Protein 3EJH (pdb70)

Structure (mmCIF, N/CA/C/O backbone):
data_3EJH
#
_entry.id   3EJH
#
_cell.length_a   56.840
_cell.length_b   56.840
_cell.length_c   150.220
_cell.angle_alpha   90.000
_cell.angle_beta   90.000
_cell.angle_gamma   120.000
#
_symmetry.space_group_name_H-M   'P 31 2 1'
#
loop_
_entity.id
_entity.type
_entity.pdbx_description
1 polymer Fibronectin
2 polymer 'Collagen type-I a1 chain'
3 non-polymer 2-acetamido-2-deoxy-beta-D-glucopyranose
4 non-polymer GLYCEROL
5 water water
#
loop_
_atom_site.group_PDB
_atom_site.id
_atom_site.type_symbol
_atom_site.label_atom_id
_atom_site.label_alt_id
_atom_site.label_comp_id
_atom_site.label_asym_id
_atom_site.label_entity_id
_atom_site.label_seq_id
_atom_site.pdbx_PDB_ins_code
_atom_site.Cartn_x
_atom_site.Cartn_y
_atom_site.Cartn_z
_atom_site.occupancy
_atom_site.B_iso_or_equiv
_atom_site.auth_seq_id
_atom_site.auth_comp_id
_atom_site.auth_asym_id
_atom_site.auth_atom_id
_atom_site.pdbx_PDB_model_num
ATOM 1 N N . ASP A 1 1 ? -27.242 15.409 -17.595 1.00 53.59 516 ASP A N 1
ATOM 2 C CA . ASP A 1 1 ? -28.052 15.068 -16.430 1.00 52.61 516 ASP A CA 1
ATOM 3 C C . ASP A 1 1 ? -28.197 16.296 -15.527 1.00 48.72 516 ASP A C 1
ATOM 4 O O . ASP A 1 1 ? -27.410 17.236 -15.607 1.00 51.39 516 ASP A O 1
ATOM 9 N N . GLN A 1 2 ? -29.219 16.295 -14.686 1.00 46.46 517 GLN A N 1
ATOM 10 C CA . GLN A 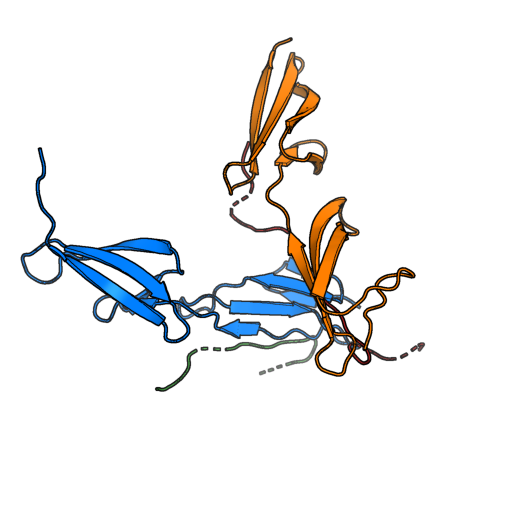1 2 ? -29.408 17.373 -13.717 1.00 47.31 517 GLN A CA 1
ATOM 11 C C . GLN A 1 2 ? -30.055 16.851 -12.447 1.00 44.13 517 GLN A C 1
ATOM 12 O O . GLN A 1 2 ? -30.711 15.800 -12.450 1.00 52.94 517 GLN A O 1
ATOM 18 N N . CYS A 1 3 ? -29.873 17.580 -11.350 1.00 36.42 518 CYS A N 1
ATOM 19 C CA . CYS A 1 3 ? -30.541 17.199 -10.112 1.00 37.92 518 CYS A CA 1
ATOM 20 C C . CYS A 1 3 ? -31.712 18.139 -9.891 1.00 44.03 518 CYS A C 1
ATOM 21 O O . CYS A 1 3 ? -31.651 19.326 -10.201 1.00 40.24 518 CYS A O 1
ATOM 24 N N . ILE A 1 4 ? -32.807 17.604 -9.391 1.00 42.14 519 ILE A N 1
ATOM 25 C CA . ILE A 1 4 ? -33.893 18.467 -8.983 1.00 39.43 519 ILE A CA 1
ATOM 26 C C . ILE A 1 4 ? -34.224 18.251 -7.505 1.00 43.58 519 ILE A C 1
ATOM 27 O O . ILE A 1 4 ? -34.514 17.119 -7.083 1.00 48.48 519 ILE A O 1
ATOM 32 N N . VAL A 1 5 ? -34.152 19.353 -6.740 1.00 47.65 520 VAL A N 1
ATOM 33 C CA . VAL A 1 5 ? -34.269 19.362 -5.274 1.00 46.10 520 VAL A CA 1
ATOM 34 C C . VAL A 1 5 ? -35.063 20.556 -4.705 1.00 51.12 520 VAL A C 1
ATOM 35 O O . VAL A 1 5 ? -34.676 21.714 -4.892 1.00 48.41 520 VAL A O 1
ATOM 39 N N . ASP A 1 6 ? -36.125 20.262 -3.957 1.00 53.69 521 ASP A N 1
ATOM 40 C CA . ASP A 1 6 ? -37.086 21.281 -3.514 1.00 52.30 521 ASP A CA 1
ATOM 41 C C . ASP A 1 6 ? -37.393 22.218 -4.692 1.00 57.67 521 ASP A C 1
ATOM 42 O O . ASP A 1 6 ? -37.267 23.444 -4.576 1.00 56.23 521 ASP A O 1
ATOM 47 N N . ASP A 1 7 ? -37.772 21.623 -5.825 1.00 60.38 522 ASP A N 1
ATOM 48 C CA . ASP A 1 7 ? -38.160 22.360 -7.038 1.00 67.69 522 ASP A CA 1
ATOM 49 C C . ASP A 1 7 ? -37.054 23.175 -7.680 1.00 63.73 522 ASP A C 1
ATOM 50 O O . ASP A 1 7 ? -37.319 24.056 -8.501 1.00 56.07 522 ASP A O 1
ATOM 55 N N . ILE A 1 8 ? -35.814 22.890 -7.313 1.00 57.47 523 ILE A N 1
ATOM 56 C CA . ILE A 1 8 ? -34.699 23.646 -7.852 1.00 53.54 523 ILE A CA 1
ATOM 57 C C . ILE A 1 8 ? -33.789 22.748 -8.666 1.00 53.87 523 ILE 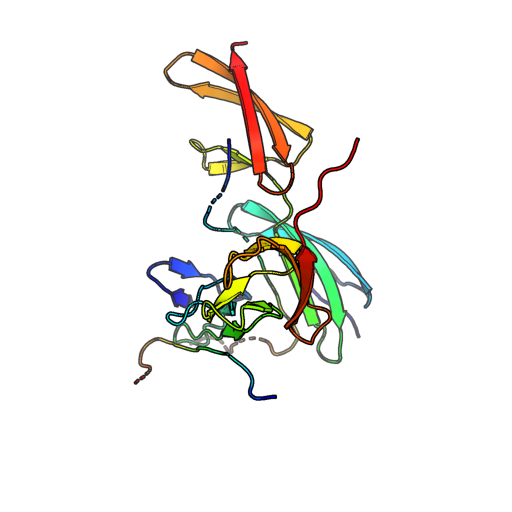A C 1
ATOM 58 O O . ILE A 1 8 ? -33.465 21.639 -8.249 1.00 45.77 523 ILE A O 1
ATOM 63 N N . THR A 1 9 ? -33.372 23.238 -9.823 1.00 47.10 524 THR A N 1
ATOM 64 C CA . THR A 1 9 ? -32.630 22.408 -10.756 1.00 57.37 524 THR A CA 1
ATOM 65 C C . THR A 1 9 ? -31.140 22.675 -10.622 1.00 52.86 524 THR A C 1
ATOM 66 O O . THR A 1 9 ? -30.708 23.827 -10.575 1.00 52.01 524 THR A O 1
ATOM 70 N N . TYR A 1 10 ? -30.347 21.614 -10.542 1.00 44.98 525 TYR A N 1
ATOM 71 C CA . TYR A 1 10 ? -28.908 21.789 -10.438 1.00 43.72 525 TYR A CA 1
ATOM 72 C C . TYR A 1 10 ? -28.174 21.098 -11.564 1.00 41.05 525 TYR A C 1
ATOM 73 O O . TYR A 1 10 ? -28.604 20.062 -12.060 1.00 53.22 525 TYR A O 1
ATOM 82 N N . ASN A 1 11 ? -27.050 21.681 -11.948 1.00 43.22 526 ASN A N 1
ATOM 83 C CA . ASN A 1 11 ? -26.135 21.031 -12.861 1.00 44.58 526 ASN A CA 1
ATOM 84 C C . ASN A 1 11 ? -25.273 20.047 -12.116 1.00 37.63 526 ASN A C 1
ATOM 85 O O . ASN A 1 11 ? -25.043 20.210 -10.920 1.00 36.84 526 ASN A O 1
ATOM 90 N N . VAL A 1 12 ? -24.814 19.024 -12.831 1.00 43.20 527 VAL A N 1
ATOM 91 C CA . VAL A 1 12 ? -23.855 18.081 -12.290 1.00 32.78 527 VAL A CA 1
ATOM 92 C C . VAL A 1 12 ? -22.632 18.857 -11.830 1.00 32.33 527 VAL A C 1
ATOM 93 O O . VAL A 1 12 ? -22.161 19.762 -12.529 1.00 34.01 527 VAL A O 1
ATOM 97 N N . GLN A 1 13 ? -22.142 18.499 -10.636 1.00 32.83 528 GLN A N 1
ATOM 98 C CA . GLN A 1 13 ? -21.026 19.166 -9.972 1.00 26.74 528 GLN A CA 1
ATOM 99 C C . GLN A 1 13 ? -21.422 20.418 -9.189 1.00 36.46 528 GLN A C 1
ATOM 100 O O . GLN A 1 13 ? -20.588 20.981 -8.485 1.00 35.25 528 GLN A O 1
ATOM 106 N N . ASP A 1 14 ? -22.679 20.853 -9.297 1.00 27.69 529 ASP A N 1
ATOM 107 C CA . ASP A 1 14 ? -23.120 21.985 -8.473 1.00 28.84 529 ASP A CA 1
ATOM 108 C C . ASP A 1 14 ? -23.069 21.614 -7.004 1.00 36.19 529 ASP A C 1
ATOM 109 O O . ASP A 1 14 ? -23.294 20.459 -6.640 1.00 35.23 529 ASP A O 1
ATOM 114 N N . THR A 1 15 ? -22.796 22.602 -6.154 1.00 30.82 530 THR A N 1
ATOM 115 C CA . THR A 1 15 ? -22.943 22.420 -4.739 1.00 26.45 530 THR A CA 1
ATOM 116 C C . THR A 1 15 ? -23.912 23.471 -4.229 1.00 40.21 530 THR A C 1
ATOM 117 O O . THR A 1 15 ? -23.999 24.564 -4.796 1.00 39.62 530 THR A O 1
ATOM 121 N N . PHE A 1 16 ? -24.615 23.144 -3.147 1.00 27.98 531 PHE A N 1
ATOM 122 C CA . PHE A 1 16 ? -25.699 23.985 -2.657 1.00 30.01 531 PHE A CA 1
ATOM 123 C C . PHE A 1 16 ? -25.967 23.624 -1.219 1.00 36.50 531 PHE A C 1
ATOM 124 O O . PHE A 1 16 ? -25.499 22.599 -0.732 1.00 38.16 531 PHE A O 1
ATOM 132 N N . HIS A 1 17 ? -26.720 24.473 -0.539 1.00 38.51 532 HIS A N 1
ATOM 133 C CA . HIS A 1 17 ? -27.175 24.169 0.801 1.00 31.60 532 HIS A CA 1
ATOM 134 C C . HIS A 1 17 ? -28.669 23.881 0.794 1.00 35.96 532 HIS A C 1
ATOM 135 O O . HIS A 1 17 ? -29.383 24.247 -0.133 1.00 46.96 532 HIS A O 1
ATOM 142 N N . LYS A 1 18 ? -29.118 23.194 1.831 1.00 35.30 533 LYS A N 1
ATOM 143 C CA . LYS A 1 18 ? -30.505 22.786 1.955 1.00 37.81 533 LYS A CA 1
ATOM 144 C C . LYS A 1 18 ? -30.793 22.673 3.453 1.00 42.27 533 LYS A C 1
ATOM 145 O O . LYS A 1 18 ? -29.954 22.194 4.208 1.00 34.54 533 LYS A O 1
ATOM 151 N N . LYS A 1 19 ? -31.958 23.122 3.891 1.00 37.50 534 LYS A N 1
ATOM 152 C CA . LYS A 1 19 ? -32.358 22.921 5.270 1.00 30.61 534 LYS A CA 1
ATOM 153 C C . LYS A 1 19 ? -33.067 21.571 5.372 1.00 39.70 534 LYS A C 1
ATOM 154 O O . LYS A 1 19 ? -33.987 21.300 4.614 1.00 38.23 534 LYS A O 1
ATOM 160 N N . HIS A 1 20 ? -32.635 20.716 6.292 1.00 29.42 535 HIS A N 1
ATOM 161 C CA . HIS A 1 20 ? -33.357 19.465 6.531 1.00 34.82 535 HIS A CA 1
ATOM 162 C C . HIS A 1 20 ? -34.720 19.821 7.136 1.00 46.77 535 HIS A C 1
ATOM 163 O O . HIS A 1 20 ? -34.871 20.890 7.740 1.00 34.09 535 HIS A O 1
ATOM 170 N N . GLU A 1 21 ? -35.701 18.934 6.984 1.00 39.23 536 GLU A N 1
ATOM 171 C CA . GLU A 1 21 ? -37.046 19.184 7.492 1.00 39.81 536 GLU A CA 1
ATOM 172 C C . GLU A 1 21 ? -37.047 19.353 9.010 1.00 49.70 536 GLU A C 1
ATOM 173 O O . GLU A 1 21 ? -37.861 20.092 9.559 1.00 47.91 536 GLU A O 1
ATOM 179 N N . GLU A 1 22 ? -36.131 18.670 9.688 1.00 39.47 537 GLU A N 1
ATOM 180 C CA . GLU A 1 22 ? -36.042 18.769 11.144 1.00 48.21 537 GLU A CA 1
ATOM 181 C C . GLU A 1 22 ? -35.314 20.033 11.598 1.00 51.24 537 GLU A C 1
ATOM 182 O O . GLU A 1 22 ? -35.205 20.301 12.793 1.00 41.99 537 GLU A O 1
ATOM 188 N N . GLY A 1 23 ? -34.811 20.814 10.649 1.00 40.45 538 GLY A N 1
ATOM 189 C CA . GLY A 1 23 ? -34.317 22.133 10.995 1.00 35.33 538 GLY A CA 1
ATOM 190 C C . GLY A 1 23 ? -32.838 22.419 10.791 1.00 47.55 538 GLY A C 1
ATOM 191 O O . GLY A 1 23 ? -32.455 23.581 10.748 1.00 40.38 538 GLY A O 1
ATOM 192 N N . HIS A 1 24 ? -31.998 21.392 10.666 1.00 31.88 539 HIS A N 1
ATOM 193 C CA . HIS A 1 24 ? -30.555 21.62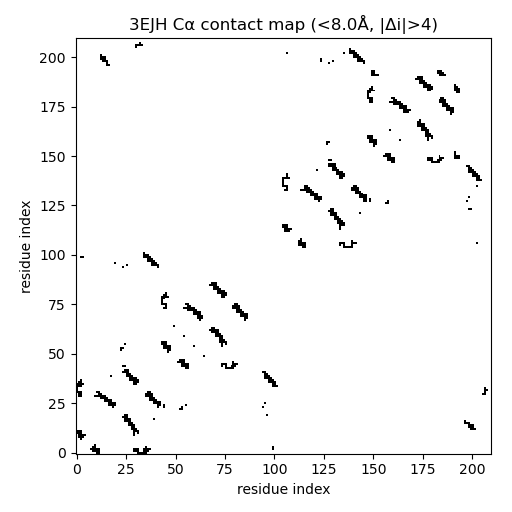7 10.583 1.00 29.09 539 HIS A CA 1
ATOM 194 C C . HIS A 1 24 ? -30.095 21.827 9.131 1.00 34.60 539 HIS A C 1
ATOM 195 O O . HIS A 1 24 ? -30.798 21.471 8.200 1.00 37.91 539 HIS A O 1
ATOM 202 N N A MET A 1 25 ? -28.916 22.430 8.956 0.48 33.41 540 MET A N 1
ATOM 203 N N B MET A 1 25 ? -28.878 22.347 8.981 0.52 32.36 540 MET A N 1
ATOM 204 C CA A MET A 1 25 ? -28.421 22.755 7.614 0.48 38.62 540 MET A CA 1
ATOM 205 C CA B MET A 1 25 ? -28.346 22.729 7.678 0.52 38.21 540 MET A CA 1
ATOM 206 C C A MET A 1 25 ? -27.564 21.645 7.026 0.48 36.62 540 MET A C 1
ATOM 207 C C B MET A 1 25 ? -27.535 21.619 7.029 0.52 36.46 540 MET A C 1
ATOM 208 O O A MET A 1 25 ? -26.804 20.973 7.730 0.48 32.61 540 MET A O 1
ATOM 209 O O B MET A 1 25 ? -26.768 20.920 7.697 0.52 32.86 540 MET A O 1
ATOM 218 N N . LEU A 1 26 ? -27.697 21.472 5.721 1.00 35.59 541 LEU A N 1
ATOM 219 C CA . LEU A 1 26 ? -26.963 20.465 4.983 1.00 25.82 541 LEU A CA 1
ATOM 220 C C . LEU A 1 26 ? -26.169 21.157 3.879 1.00 36.62 541 LEU A C 1
ATOM 221 O O . LEU A 1 26 ? -26.572 22.191 3.372 1.00 36.41 541 LEU A O 1
ATOM 226 N N . ASN A 1 27 ? -25.036 20.568 3.506 1.00 26.39 542 ASN A N 1
ATOM 227 C CA . ASN A 1 27 ? -24.350 20.942 2.293 1.00 28.03 542 ASN A CA 1
ATOM 228 C C . ASN A 1 27 ? -24.382 19.757 1.333 1.00 30.36 542 ASN A C 1
ATOM 229 O O . ASN A 1 27 ? -24.182 18.606 1.738 1.00 30.43 542 ASN A O 1
ATOM 234 N N . CYS A 1 28 ? -24.662 20.043 0.069 1.00 29.45 543 CYS A N 1
ATOM 235 C CA . CYS A 1 28 ? -25.026 18.999 -0.886 1.00 32.55 543 CYS A CA 1
ATOM 236 C C . CYS A 1 28 ? -24.258 19.126 -2.180 1.00 31.83 543 CYS A C 1
ATOM 237 O O . CYS A 1 28 ? -23.758 20.196 -2.532 1.00 30.40 543 CYS A O 1
ATOM 240 N N . THR A 1 29 ? -24.207 18.014 -2.903 1.00 32.58 544 THR A N 1
ATOM 241 C CA . THR A 1 29 ? -23.600 17.974 -4.216 1.00 32.72 544 THR A CA 1
ATOM 242 C C . THR A 1 29 ? -24.565 17.309 -5.196 1.00 36.55 544 THR A C 1
ATOM 243 O O . THR A 1 29 ? -25.252 16.330 -4.850 1.00 32.36 544 THR A O 1
ATOM 247 N N . CYS A 1 30 ? -24.641 17.846 -6.409 1.00 27.31 545 CYS A N 1
ATOM 248 C CA . CYS A 1 30 ? -25.389 17.184 -7.491 1.00 28.60 545 CYS A CA 1
ATOM 249 C C . CYS A 1 30 ? -24.458 16.287 -8.276 1.00 34.36 545 CYS A C 1
ATOM 250 O O . CYS A 1 30 ? -23.498 16.762 -8.899 1.00 33.37 545 CYS A O 1
ATOM 253 N N . PHE A 1 31 ? -24.761 14.990 -8.236 1.00 32.50 546 PHE A N 1
ATOM 254 C CA . PHE A 1 31 ? -23.973 13.980 -8.945 1.00 42.91 546 PHE A CA 1
ATOM 255 C C . PHE A 1 31 ? -24.556 13.600 -10.322 1.00 48.25 546 PHE A C 1
ATOM 256 O O . PHE A 1 31 ? -23.805 13.372 -11.267 1.00 49.36 546 PHE A O 1
ATOM 264 N N . GLY A 1 32 ? -25.874 13.524 -10.431 1.00 41.41 547 GLY A N 1
ATOM 265 C CA . GLY A 1 32 ? -26.513 13.151 -11.696 1.00 39.95 547 GLY A CA 1
ATOM 266 C C . GLY A 1 32 ? -26.467 11.660 -11.968 1.00 47.45 547 GLY A C 1
ATOM 267 O O . GLY A 1 32 ? -27.332 10.901 -11.520 1.00 39.73 547 GLY A O 1
ATOM 268 N N . GLN A 1 33 ? -25.443 11.234 -12.695 1.00 48.19 548 GLN A N 1
ATOM 269 C CA . GLN A 1 33 ? -25.262 9.818 -13.014 1.00 56.15 548 GLN A CA 1
ATOM 270 C C . GLN A 1 33 ? -26.463 9.187 -13.699 1.00 56.20 548 GLN A C 1
ATOM 271 O O . GLN A 1 33 ? -26.738 8.003 -13.508 1.00 65.88 548 GLN A O 1
ATOM 277 N N . GLY A 1 34 ? -27.194 9.964 -14.478 1.00 54.66 549 GLY A N 1
ATOM 278 C CA . GLY A 1 34 ? -28.310 9.398 -15.213 1.00 47.41 549 GLY A CA 1
ATOM 279 C C . GLY A 1 34 ? -29.633 9.503 -14.490 1.00 57.00 549 GLY A C 1
ATOM 280 O O . GLY A 1 34 ? -30.679 9.423 -15.106 1.00 52.42 549 GLY A O 1
ATOM 281 N N . ARG A 1 35 ? -29.615 9.671 -13.176 1.00 46.13 550 ARG A N 1
ATOM 282 C CA . ARG A 1 35 ? -30.886 9.751 -12.471 1.00 50.13 550 ARG A CA 1
ATOM 283 C C . ARG A 1 35 ? -30.987 10.982 -11.559 1.00 50.41 550 ARG A C 1
ATOM 284 O O . ARG A 1 35 ? -31.724 10.977 -10.578 1.00 46.33 550 ARG A O 1
ATOM 292 N N . GLY A 1 36 ? -30.271 12.041 -11.909 1.00 51.16 551 GLY A N 1
ATOM 293 C CA . GLY A 1 36 ? -30.321 13.266 -11.139 1.00 44.14 551 GLY A CA 1
ATOM 294 C C . GLY A 1 36 ? -29.996 13.012 -9.679 1.00 44.96 551 GLY A C 1
ATOM 295 O O . GLY A 1 36 ? -30.616 13.567 -8.787 1.00 37.85 551 GLY A O 1
ATOM 296 N N . ARG A 1 37 ? -29.020 12.157 -9.435 1.00 35.53 552 ARG A N 1
ATOM 297 C CA . ARG A 1 37 ? -28.686 11.770 -8.074 1.00 35.47 552 ARG A CA 1
ATOM 298 C C . ARG A 1 37 ? -27.984 12.884 -7.283 1.00 33.03 552 ARG A C 1
ATOM 299 O O . ARG A 1 37 ? -27.107 13.573 -7.791 1.00 34.16 552 ARG A O 1
ATOM 307 N N . TRP A 1 38 ? -28.364 13.052 -6.026 1.00 29.64 553 TRP A N 1
ATOM 308 C CA . TRP A 1 38 ? -27.745 14.079 -5.177 1.00 35.99 553 TRP A CA 1
ATOM 309 C C . TRP A 1 38 ? -27.623 13.565 -3.780 1.00 32.27 553 TRP A C 1
ATOM 310 O O . TRP A 1 38 ? -28.336 12.638 -3.397 1.00 31.11 553 TRP A O 1
ATOM 321 N N A LYS A 1 39 ? -26.746 14.197 -3.007 0.40 28.14 554 LYS A N 1
ATOM 322 N N B LYS A 1 39 ? -26.702 14.146 -3.017 0.60 27.60 554 LYS A N 1
ATOM 323 C CA A LYS A 1 39 ? -26.481 13.796 -1.640 0.40 30.53 554 LYS A CA 1
ATOM 324 C CA B LYS A 1 39 ? -26.534 13.788 -1.622 0.60 30.13 554 LYS A CA 1
ATOM 325 C C A LYS A 1 39 ? -26.206 15.041 -0.798 0.40 32.01 554 LYS A C 1
ATOM 326 C C B LYS A 1 39 ? -26.228 15.037 -0.803 0.60 33.06 554 LYS A C 1
ATOM 327 O O A LYS A 1 39 ? -25.655 16.018 -1.302 0.40 29.59 554 LYS A O 1
ATOM 328 O O B LYS A 1 39 ? -25.670 16.001 -1.323 0.60 28.20 554 LYS A O 1
ATOM 339 N N . CYS A 1 40 ? -26.584 15.001 0.480 1.00 26.92 555 CYS 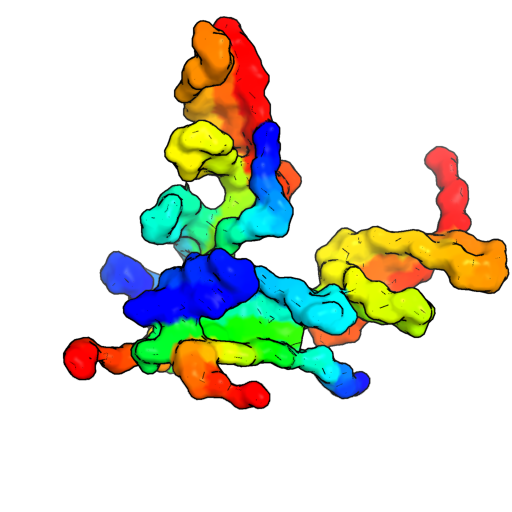A N 1
ATOM 340 C CA . CYS A 1 40 ? -26.373 16.132 1.387 1.00 26.28 555 CYS A CA 1
ATOM 341 C C . CYS A 1 40 ? -25.788 15.621 2.704 1.00 33.28 555 CYS A C 1
ATOM 342 O O . CYS A 1 40 ? -26.232 14.590 3.206 1.00 34.81 555 CYS A O 1
ATOM 345 N N . ASP A 1 41 ? -24.802 16.345 3.256 1.00 32.04 556 ASP A N 1
ATOM 346 C CA . ASP A 1 41 ? -24.243 16.057 4.570 1.00 27.78 556 ASP A CA 1
ATOM 347 C C . ASP A 1 41 ? -24.643 17.176 5.520 1.00 32.03 556 ASP A C 1
ATOM 348 O O . ASP A 1 41 ? -24.768 18.327 5.111 1.00 30.42 556 ASP A O 1
ATOM 353 N N . PRO A 1 42 ? -24.801 16.845 6.805 1.00 30.85 557 PRO A N 1
ATOM 354 C CA . PRO A 1 42 ? -25.026 17.913 7.796 1.00 34.39 557 PRO A CA 1
ATOM 355 C C . PRO A 1 42 ? -23.737 18.705 7.954 1.00 38.26 557 PRO A C 1
ATOM 356 O O . PRO A 1 42 ? -22.656 18.132 7.983 1.00 27.48 557 PRO A O 1
ATOM 360 N N . VAL A 1 43 ? -23.826 20.014 8.022 1.00 32.10 558 VAL A N 1
ATOM 361 C CA . VAL A 1 43 ? -22.638 20.790 8.263 1.00 30.70 558 VAL A CA 1
ATOM 362 C C . VAL A 1 43 ? -22.411 20.944 9.763 1.00 39.91 558 VAL A C 1
ATOM 363 O O . VAL A 1 43 ? -23.269 20.666 10.610 1.00 28.44 558 VAL A O 1
ATOM 367 N N . ASP A 1 44 ? -21.220 21.382 10.098 1.00 32.67 559 ASP A N 1
ATOM 368 C CA . ASP A 1 44 ? -20.925 21.659 11.484 1.00 39.65 559 ASP A CA 1
ATOM 369 C C . ASP A 1 44 ? -21.745 22.879 11.928 1.00 35.33 559 ASP A C 1
ATOM 370 O O . ASP A 1 44 ? -21.736 23.930 11.274 1.00 34.63 559 ASP A O 1
ATOM 375 N N . GLN A 1 45 ? -22.502 22.712 13.011 1.00 28.13 560 GLN A N 1
ATOM 376 C CA . GLN A 1 45 ? -23.449 23.729 13.442 1.00 32.64 560 GLN A CA 1
ATOM 377 C C . GLN A 1 45 ? -23.840 23.452 14.883 1.00 32.06 560 GLN A C 1
ATOM 378 O O . GLN A 1 45 ? -23.510 22.406 15.421 1.00 33.18 560 GLN A O 1
ATOM 384 N N . CYS A 1 46 ? -24.552 24.378 15.499 1.00 31.54 561 CYS A N 1
ATOM 385 C CA . CYS A 1 46 ? -24.886 24.241 16.915 1.00 38.92 561 CYS A CA 1
ATOM 386 C C . CYS A 1 46 ? -26.361 23.982 17.127 1.00 44.21 561 CYS A C 1
ATOM 387 O O . CYS A 1 46 ? -27.196 24.462 16.354 1.00 36.12 561 CYS A O 1
ATOM 390 N N . GLN A 1 47 ? -26.689 23.232 18.180 1.00 36.97 562 GLN A N 1
ATOM 391 C CA . GLN A 1 47 ? -28.089 23.016 18.512 1.00 40.48 562 GLN A CA 1
ATOM 392 C C . GLN A 1 47 ? -28.353 23.422 19.932 1.00 33.42 562 GLN A C 1
ATOM 393 O O . GLN A 1 47 ? -27.744 22.901 20.861 1.00 40.52 562 GLN A O 1
ATOM 399 N N . ASP A 1 48 ? -29.268 24.366 20.085 1.00 40.52 563 ASP A N 1
ATOM 400 C CA . ASP A 1 48 ? -29.622 24.889 21.393 1.00 48.31 563 ASP A CA 1
ATOM 401 C C . ASP A 1 48 ? -30.343 23.813 22.178 1.00 59.91 563 ASP A C 1
ATOM 402 O O . ASP A 1 48 ? -31.416 23.351 21.778 1.00 50.47 563 ASP A O 1
ATOM 407 N N . SER A 1 49 ? -29.735 23.409 23.289 1.00 71.29 564 SER A N 1
ATOM 408 C CA . SER A 1 49 ? -30.203 22.260 24.046 1.00 85.07 564 SER A CA 1
ATOM 409 C C . SER A 1 49 ? -31.624 22.425 24.586 1.00 78.03 564 SER A C 1
ATOM 410 O O . SER A 1 49 ? -32.292 21.442 24.886 1.00 69.97 564 SER A O 1
ATOM 413 N N . GLU A 1 50 ? -32.094 23.662 24.700 1.00 70.97 565 GLU A N 1
ATOM 414 C CA . GLU A 1 50 ? -33.435 23.892 25.231 1.00 81.00 565 GLU A CA 1
ATOM 415 C C . GLU A 1 50 ? -34.494 23.967 24.131 1.00 79.14 565 GLU A C 1
ATOM 416 O O . GLU A 1 50 ? -35.451 23.199 24.126 1.00 83.21 565 GLU A O 1
ATOM 422 N N . THR A 1 51 ? -34.316 24.893 23.199 1.00 63.11 566 THR A N 1
ATOM 423 C CA . THR A 1 51 ? -35.318 25.139 22.166 1.00 49.44 566 THR A CA 1
ATOM 424 C C . THR A 1 51 ? -35.253 24.139 21.014 1.00 52.92 566 THR A C 1
ATOM 425 O O . THR A 1 51 ? -36.159 24.091 20.186 1.00 59.69 566 THR A O 1
ATOM 429 N N . GLY A 1 52 ? -34.174 23.374 20.932 1.00 64.37 567 GLY A N 1
ATOM 430 C CA . GLY A 1 52 ? -33.974 22.481 19.799 1.00 62.38 567 GLY A CA 1
ATOM 431 C C . GLY A 1 52 ? -33.573 23.194 18.517 1.00 55.48 567 GLY A C 1
ATOM 432 O O . GLY A 1 52 ? -33.296 22.553 17.507 1.00 56.48 567 GLY A O 1
ATOM 433 N N . THR A 1 53 ? -33.529 24.523 18.555 1.00 43.61 568 THR A N 1
ATOM 434 C CA . THR A 1 53 ? -33.210 25.321 17.374 1.00 45.92 568 THR A CA 1
ATOM 435 C C . THR A 1 53 ? -31.754 25.195 16.934 1.00 39.53 568 THR A C 1
ATOM 436 O O . THR A 1 53 ? -30.841 25.157 17.762 1.00 39.55 568 THR A O 1
ATOM 440 N N . PHE A 1 54 ? -31.542 25.160 15.622 1.00 36.54 569 PHE A N 1
ATOM 441 C CA . PHE A 1 54 ? -30.199 25.100 15.065 1.00 27.37 569 PHE A CA 1
ATOM 442 C C . PHE A 1 54 ? -29.657 26.470 14.722 1.00 35.73 569 PHE A C 1
ATOM 443 O O . PHE A 1 54 ? -30.381 27.318 14.216 1.00 33.47 569 PHE A O 1
ATOM 451 N N . TYR A 1 55 ? -28.372 26.662 14.991 1.00 31.98 570 TYR A N 1
ATOM 452 C CA . TYR A 1 55 ? -27.669 27.893 14.637 1.00 31.73 570 TYR A CA 1
ATOM 453 C C . TYR A 1 55 ? -26.413 27.557 13.858 1.00 27.36 570 TYR A C 1
ATOM 454 O O . TYR A 1 55 ? -25.766 26.533 14.113 1.00 33.68 570 TYR A O 1
ATOM 463 N N . GLN A 1 56 ? -26.071 28.418 12.901 1.00 31.36 571 GLN A N 1
ATOM 464 C CA . GLN A 1 56 ? -24.865 28.232 12.112 1.00 32.99 571 GLN A CA 1
ATOM 465 C C . GLN A 1 56 ? -23.664 28.930 12.739 1.00 34.07 571 GLN A C 1
ATOM 466 O O . GLN A 1 56 ? -23.812 29.891 13.480 1.00 34.86 571 GLN A O 1
ATOM 472 N N . ILE A 1 57 ? -22.473 28.434 12.416 1.00 30.69 572 ILE A N 1
ATOM 473 C CA . ILE A 1 57 ? -21.242 29.012 12.920 1.00 44.40 572 ILE A CA 1
ATOM 474 C C . ILE A 1 57 ? -21.271 30.506 12.690 1.00 42.22 572 ILE A C 1
ATOM 475 O O . ILE A 1 57 ? -21.601 30.952 11.610 1.00 37.21 572 ILE A O 1
ATOM 480 N N . GLY A 1 58 ? -20.955 31.285 13.720 1.00 41.74 573 GLY A N 1
ATOM 481 C CA . GLY A 1 58 ? -20.977 32.730 13.610 1.00 30.99 573 GLY A CA 1
ATOM 482 C C . GLY A 1 58 ? -22.315 33.343 13.997 1.00 38.78 573 GLY A C 1
ATOM 483 O O . GLY A 1 58 ? -22.423 34.560 14.164 1.00 39.65 573 GLY A O 1
ATOM 484 N N . ASP A 1 59 ? -23.347 32.518 14.139 1.00 29.19 574 ASP A N 1
ATOM 485 C CA . ASP A 1 59 ? -24.633 33.029 14.591 1.00 31.07 574 ASP A CA 1
ATOM 486 C C . ASP A 1 59 ? -24.605 33.292 16.081 1.00 45.12 574 ASP A C 1
ATOM 487 O O . ASP A 1 59 ? -24.009 32.534 16.835 1.00 32.09 574 ASP A O 1
ATOM 492 N N . SER A 1 60 ? -25.306 34.330 16.511 1.00 41.50 575 SER A N 1
ATOM 493 C CA . SER A 1 60 ? -25.488 34.541 17.936 1.00 47.00 575 SER A CA 1
ATOM 494 C C . SER A 1 60 ? -26.969 34.526 18.276 1.00 56.61 575 SER A C 1
ATOM 495 O O . SER A 1 60 ? -27.820 34.824 17.430 1.00 42.27 575 SER A O 1
ATOM 498 N N . TRP A 1 61 ? -27.295 34.146 19.507 1.00 42.81 576 TRP A N 1
ATOM 499 C CA . TRP A 1 61 ? -28.680 34.224 19.934 1.00 30.83 576 TRP A CA 1
ATOM 500 C C . TRP A 1 61 ? -28.839 34.467 21.425 1.00 35.45 576 TRP A C 1
ATOM 501 O O . TRP A 1 61 ? -27.877 34.386 22.192 1.00 39.79 576 TRP A O 1
ATOM 512 N N . GLU A 1 62 ? -30.060 34.790 21.819 1.00 45.93 577 GLU A N 1
ATOM 513 C CA . GLU A 1 62 ? -30.349 35.056 23.220 1.00 63.70 577 GLU A CA 1
ATOM 514 C C . GLU A 1 62 ? -31.212 33.945 23.768 1.00 57.46 577 GLU A C 1
ATOM 515 O O . GLU A 1 62 ? -32.113 33.481 23.109 1.00 53.73 577 GLU A O 1
ATOM 521 N N . LYS A 1 63 ? -30.912 33.487 24.969 1.00 46.39 578 LYS A N 1
ATOM 522 C CA . LYS A 1 63 ? -31.787 32.552 25.622 1.00 42.80 578 LYS A CA 1
ATOM 523 C C . LYS A 1 63 ? -32.453 33.278 26.792 1.00 61.58 578 LYS A C 1
ATOM 524 O O . LYS A 1 63 ? -31.835 34.102 27.472 1.00 48.80 578 LYS A O 1
ATOM 530 N N A TYR A 1 64 ? -33.733 33.001 26.989 0.29 61.08 579 TYR A N 1
ATOM 531 N N B TYR A 1 64 ? -33.719 32.970 27.025 0.71 59.65 579 TYR A N 1
ATOM 532 C CA A TYR A 1 64 ? -34.445 33.513 28.148 0.29 61.36 579 TYR A CA 1
ATOM 533 C CA B TYR A 1 64 ? -34.412 33.496 28.195 0.71 62.70 579 TYR A CA 1
ATOM 534 C C A TYR A 1 64 ? -34.932 32.313 28.941 0.29 58.08 579 TYR A C 1
ATOM 535 C C B TYR A 1 64 ? -34.899 32.314 29.036 0.71 55.50 579 TYR A C 1
ATOM 536 O O A TYR A 1 64 ? -36.056 32.286 29.437 0.29 69.39 579 TYR A O 1
ATOM 537 O O B TYR A 1 64 ? -35.954 31.729 28.761 0.71 56.79 579 TYR A O 1
ATOM 554 N N A VAL A 1 65 ? -34.070 31.304 29.025 0.29 57.60 580 VAL A N 1
ATOM 555 N N B VAL A 1 65 ? -34.094 31.925 30.023 0.71 43.59 580 VAL A N 1
ATOM 556 C CA A VAL A 1 65 ? -34.352 30.131 29.826 0.29 59.17 580 VAL A CA 1
ATOM 557 C CA B VAL A 1 65 ? -34.421 30.765 30.854 0.71 65.75 580 VAL A CA 1
ATOM 558 C C A VAL A 1 65 ? -34.567 30.624 31.238 0.29 69.16 580 VAL A C 1
ATOM 559 C C B VAL A 1 65 ? -33.955 30.910 32.308 0.71 69.17 580 VAL A C 1
ATOM 560 O O A VAL A 1 65 ? -33.887 31.549 31.682 0.29 67.63 580 VAL A O 1
ATOM 561 O O B VAL A 1 65 ? -32.920 31.524 32.580 0.71 69.75 580 VAL A O 1
ATOM 568 N N A HIS A 1 66 ? -35.521 30.022 31.939 0.29 72.63 581 HIS A N 1
ATOM 569 N N B HIS A 1 66 ? -34.723 30.322 33.231 0.71 73.56 581 HIS A N 1
ATOM 570 C CA A HIS A 1 66 ? -35.915 30.514 33.249 0.29 64.06 581 HIS A CA 1
ATOM 571 C CA B HIS A 1 66 ? -34.515 30.512 34.669 0.71 70.86 581 HIS A CA 1
ATOM 572 C C A HIS A 1 66 ? -36.032 32.034 33.220 0.29 56.01 581 HIS A C 1
ATOM 573 C C B HIS A 1 66 ? -34.693 31.978 35.033 0.71 54.81 581 HIS A C 1
ATOM 574 O O A HIS A 1 66 ? -36.561 32.601 32.259 0.29 31.96 581 HIS A O 1
ATOM 575 O O B HIS A 1 66 ? -34.088 32.461 35.997 0.71 53.32 581 HIS A O 1
ATOM 588 N N . GLY A 1 67 ? -35.518 32.684 34.259 1.00 49.50 582 GLY A N 1
ATOM 589 C CA . GLY A 1 67 ? -35.678 34.121 34.426 1.00 60.20 582 GLY A CA 1
ATOM 590 C C . GLY A 1 67 ? -34.409 34.925 34.230 1.00 61.32 582 GLY A C 1
ATOM 591 O O . GLY A 1 67 ? -34.217 35.976 34.869 1.00 58.38 582 GLY A O 1
ATOM 592 N N . VAL A 1 68 ? -33.544 34.433 33.343 1.00 57.91 583 VAL A N 1
ATOM 593 C CA . VAL A 1 68 ? -32.270 35.086 33.038 1.00 53.61 583 VAL A CA 1
ATOM 594 C C . VAL A 1 68 ? -32.075 35.149 31.537 1.00 54.68 583 VAL A C 1
ATOM 595 O O . VAL A 1 68 ? -32.340 34.177 30.830 1.00 48.23 583 VAL A O 1
ATOM 599 N N . ARG A 1 69 ? -31.597 36.284 31.057 1.00 47.34 584 ARG A N 1
ATOM 600 C CA . ARG A 1 69 ? -31.335 36.437 29.642 1.00 57.94 584 ARG A CA 1
ATOM 601 C C . ARG A 1 69 ? -29.854 36.288 29.377 1.00 45.17 584 ARG A C 1
ATOM 602 O O . ARG A 1 69 ? -29.041 36.857 30.093 1.00 40.57 584 ARG A O 1
ATOM 610 N N . TYR A 1 70 ? -29.525 35.500 28.356 1.00 41.21 585 TYR A N 1
ATOM 611 C CA . TYR A 1 70 ? -28.145 35.260 27.962 1.00 47.68 585 TYR A CA 1
ATOM 612 C C . TYR A 1 70 ? -27.989 35.487 26.496 1.00 39.85 585 TYR A C 1
ATOM 613 O O . TYR A 1 70 ? -28.932 35.346 25.722 1.00 41.60 585 TYR A O 1
ATOM 622 N N . GLN A 1 71 ? -26.752 35.773 26.131 1.00 35.09 586 GLN A N 1
ATOM 623 C CA . GLN A 1 71 ? -26.318 35.820 24.758 1.00 32.93 586 GLN A CA 1
ATOM 624 C C . GLN A 1 71 ? -25.412 34.598 24.457 1.00 34.36 586 GLN A C 1
ATOM 625 O O . GLN A 1 71 ? -24.429 34.345 25.171 1.00 31.82 586 GLN A O 1
ATOM 631 N N . CYS A 1 72 ? -25.733 33.875 23.382 1.00 27.57 587 CYS A N 1
ATOM 632 C CA . CYS A 1 72 ? -25.016 32.671 22.970 1.00 32.73 587 CYS A CA 1
ATOM 633 C C . CYS A 1 72 ? -24.402 32.823 21.563 1.00 35.34 587 CYS A C 1
ATOM 634 O O . CYS A 1 72 ? -24.939 33.551 20.727 1.00 36.86 587 CYS A O 1
ATOM 637 N N . TYR A 1 73 ? -23.307 32.106 21.308 1.00 35.74 588 TYR A N 1
ATOM 638 C CA . TYR A 1 73 ? -22.582 32.166 20.046 1.00 35.71 588 TYR A CA 1
ATOM 639 C C . TYR A 1 73 ? -22.205 30.754 19.583 1.00 32.90 588 TYR A C 1
ATOM 640 O O . TYR A 1 73 ? -21.810 29.916 20.398 1.00 30.33 588 TYR A O 1
ATOM 649 N N . CYS A 1 74 ? -22.313 30.492 18.276 1.00 26.24 589 CYS A N 1
ATOM 650 C CA . CYS A 1 74 ? -21.955 29.171 17.713 1.00 27.56 589 CYS A CA 1
ATOM 651 C C . CYS A 1 74 ? -20.553 29.200 17.105 1.00 37.39 589 CYS A C 1
ATOM 652 O O . CYS A 1 74 ? -20.326 29.884 16.103 1.00 32.69 589 CYS A O 1
ATOM 655 N N . TYR A 1 75 ? -19.621 28.472 17.715 1.00 30.27 590 TYR A N 1
ATOM 656 C CA . TYR A 1 75 ? -18.241 28.463 17.263 1.00 38.83 590 TYR A CA 1
ATOM 657 C C . TYR A 1 75 ? -17.993 27.328 16.281 1.00 42.93 590 TYR A C 1
ATOM 658 O O . TYR A 1 75 ? -17.188 27.463 15.365 1.00 41.36 590 TYR A O 1
ATOM 667 N N . GLY A 1 76 ? -18.680 26.217 16.491 1.00 35.87 591 GLY A N 1
ATOM 668 C CA . GLY A 1 76 ? -18.566 25.062 15.610 1.00 40.22 591 GLY A CA 1
ATOM 669 C C . GLY A 1 76 ? -17.362 24.246 15.993 1.00 35.52 591 GLY A C 1
ATOM 670 O O . GLY A 1 76 ? -17.446 23.354 16.847 1.00 38.86 591 GLY A O 1
ATOM 671 N N . ARG A 1 77 ? -16.235 24.590 15.382 1.00 34.37 592 ARG A N 1
ATOM 672 C CA . ARG A 1 77 ? -14.965 23.963 15.735 1.00 54.98 592 ARG A CA 1
ATOM 673 C C . ARG A 1 77 ? -15.035 22.442 15.606 1.00 45.51 592 ARG A C 1
ATOM 674 O O . ARG A 1 77 ? -14.322 21.718 16.296 1.00 45.28 592 ARG A O 1
ATOM 682 N N . GLY A 1 78 ? -15.922 21.967 14.735 1.00 44.59 593 GLY A N 1
ATOM 683 C CA . GLY A 1 78 ? -15.960 20.563 14.371 1.00 36.25 593 GLY A CA 1
ATOM 684 C C . GLY A 1 78 ? -16.751 19.744 15.362 1.00 41.10 593 GLY A C 1
ATOM 685 O O . GLY A 1 78 ? -16.874 18.528 15.242 1.00 52.91 593 GLY A O 1
ATOM 686 N N . ILE A 1 79 ? -17.318 20.414 16.345 1.00 35.39 594 ILE A N 1
ATOM 687 C CA . ILE A 1 79 ? -18.042 19.688 17.368 1.00 40.34 594 ILE A CA 1
ATOM 688 C C . ILE A 1 79 ? -19.342 20.377 17.746 1.00 40.35 594 ILE A C 1
ATOM 689 O O . ILE A 1 79 ? -19.920 20.098 18.800 1.00 45.77 594 ILE A O 1
ATOM 694 N N . GLY A 1 80 ? -19.811 21.257 16.867 1.00 40.92 595 GLY A N 1
ATOM 695 C CA . GLY A 1 80 ? -21.028 22.000 17.128 1.00 40.39 595 GLY A CA 1
ATOM 696 C C . GLY A 1 80 ? -20.930 22.774 18.431 1.00 43.97 595 GLY A C 1
ATOM 697 O O . GLY A 1 80 ? -21.894 22.881 19.191 1.00 41.49 595 GLY A O 1
ATOM 698 N N . GLU A 1 81 ? -19.753 23.332 18.688 1.00 44.06 596 GLU A N 1
ATOM 699 C CA . GLU A 1 81 ? -19.487 24.011 19.954 1.00 45.08 596 GLU A CA 1
ATOM 700 C C . GLU A 1 81 ? -20.121 25.402 20.046 1.00 35.69 596 GLU A C 1
ATOM 701 O O . GLU A 1 81 ? -19.956 26.237 19.165 1.00 35.66 596 GLU A O 1
ATOM 707 N N . TRP A 1 82 ? -20.843 25.641 21.131 1.00 32.79 597 TRP A N 1
ATOM 708 C CA . TRP A 1 82 ? -21.421 26.958 21.435 1.00 36.99 597 TRP A CA 1
ATOM 709 C C . TRP A 1 82 ? -21.294 27.313 22.922 1.00 36.61 597 TRP A C 1
ATOM 710 O O . TRP A 1 82 ? -21.237 26.426 23.760 1.00 38.27 597 TRP A O 1
ATOM 721 N N . HIS A 1 83 ? -21.267 28.618 23.246 1.00 28.53 598 HIS A N 1
ATOM 722 C CA . HIS A 1 83 ? -21.268 29.093 24.633 1.00 28.53 598 HIS A CA 1
ATOM 723 C C . HIS A 1 83 ? -22.175 30.304 24.838 1.00 30.79 598 HIS A C 1
ATOM 724 O O . HIS A 1 83 ? -22.484 31.017 23.892 1.00 32.77 598 HIS A O 1
ATOM 731 N N . CYS A 1 84 ? -22.596 30.526 26.084 1.00 29.39 599 CYS A N 1
ATOM 732 C CA . CYS A 1 84 ? -23.465 31.651 26.441 1.00 37.89 599 CYS A CA 1
ATOM 733 C C . CYS A 1 84 ? -22.843 32.510 27.545 1.00 34.56 599 CYS A C 1
ATOM 734 O O . CYS A 1 84 ? -21.982 32.050 28.279 1.00 39.64 599 CYS A O 1
ATOM 737 N N . GLN A 1 85 ? -23.277 33.764 27.640 1.00 25.99 600 GLN A N 1
ATOM 738 C CA . GLN A 1 85 ? -22.908 34.650 28.739 1.00 28.78 600 GLN A CA 1
ATOM 739 C C . GLN A 1 85 ? -24.159 35.375 29.147 1.00 40.99 600 GLN A C 1
ATOM 740 O O . GLN A 1 85 ? -25.001 35.680 28.298 1.00 32.79 600 GLN A O 1
ATOM 746 N N . PRO A 1 86 ? -24.288 35.668 30.442 1.00 47.20 601 PRO A N 1
ATOM 747 C CA . PRO A 1 86 ? -25.443 36.456 30.881 1.00 42.45 601 PRO A CA 1
ATOM 748 C C . PRO A 1 86 ? -25.442 37.822 30.216 1.00 49.24 601 PRO A C 1
ATOM 749 O O . PRO A 1 86 ? -24.388 38.408 29.956 1.00 44.26 601 PRO A O 1
ATOM 753 N N . LEU A 1 87 ? -26.633 38.322 29.928 1.00 42.33 602 LEU A N 1
ATOM 754 C CA . LEU A 1 87 ? -26.757 39.659 29.389 1.00 45.07 602 LEU A CA 1
ATOM 755 C C . LEU A 1 87 ? -26.148 40.612 30.417 1.00 59.12 602 LEU A C 1
ATOM 756 O O . LEU A 1 87 ? -26.407 40.514 31.629 1.00 56.39 602 LEU A O 1
ATOM 761 N N . GLN A 1 88 ? -25.316 41.519 29.933 1.00 66.20 603 GLN A N 1
ATOM 762 C CA . GLN A 1 88 ? -24.530 42.366 30.807 1.00 69.50 603 GLN A CA 1
ATOM 763 C C . GLN A 1 88 ? -24.537 43.777 30.254 1.00 67.39 603 GLN A C 1
ATOM 764 O O . GLN A 1 88 ? -24.361 43.976 29.052 1.00 68.65 603 GLN A O 1
ATOM 770 N N . THR A 1 89 ? -24.763 44.760 31.123 1.00 57.69 604 THR A N 1
ATOM 771 C CA . THR A 1 89 ? -24.639 46.148 30.706 1.00 67.80 604 THR A CA 1
ATOM 772 C C . THR A 1 89 ? -23.182 46.586 30.822 1.00 72.58 604 THR A C 1
ATOM 773 O O . THR A 1 89 ? -22.514 46.288 31.817 1.00 62.82 604 THR A O 1
ATOM 777 N N . TYR A 1 90 ? -22.696 47.272 29.791 1.00 76.71 605 TYR A N 1
ATOM 778 C CA . TYR A 1 90 ? -21.366 47.873 29.810 1.00 87.33 605 TYR A CA 1
ATOM 779 C C . TYR A 1 90 ? -21.468 49.391 29.654 1.00 90.24 605 TYR A C 1
ATOM 780 O O . TYR A 1 90 ? -22.510 49.908 29.241 1.00 94.13 605 TYR A O 1
ATOM 789 N N . PRO A 1 91 ? -20.386 50.113 29.991 1.00 85.33 606 PRO A N 1
ATOM 790 C CA . PRO A 1 91 ? -20.345 51.563 29.761 1.00 89.03 606 PRO A CA 1
ATOM 791 C C . PRO A 1 91 ? -20.487 51.902 28.277 1.00 95.10 606 PRO A C 1
ATOM 792 O O . PRO A 1 91 ? -20.223 51.045 27.427 1.00 89.41 606 PRO A O 1
ATOM 796 N N . VAL B 2 5 ? -22.931 12.577 20.662 1.00 98.32 960 VAL E N 1
ATOM 797 C CA . VAL B 2 5 ? -22.101 11.726 19.813 1.00 104.87 960 VAL E CA 1
ATOM 798 C C . VAL B 2 5 ? -22.840 11.301 18.538 1.00 103.03 960 VAL E C 1
ATOM 799 O O . VAL B 2 5 ? -22.229 11.089 17.490 1.00 94.02 960 VAL E O 1
ATOM 803 N N . VAL B 2 6 ? -24.161 11.194 18.645 1.00 101.85 961 VAL E N 1
ATOM 804 C CA . VAL B 2 6 ? -25.035 10.817 17.537 1.00 98.77 961 VAL E CA 1
ATOM 805 C C . VAL B 2 6 ? -25.156 11.930 16.498 1.00 91.21 961 VAL E C 1
ATOM 806 O O . VAL B 2 6 ? -25.731 12.985 16.772 1.00 86.88 961 VAL E O 1
ATOM 810 N N . GLY B 2 7 ? -24.629 11.689 15.302 1.00 78.77 962 GLY E N 1
ATOM 811 C CA . GLY B 2 7 ? -24.624 12.699 14.261 1.00 48.78 962 GLY E CA 1
ATOM 812 C C . GLY B 2 7 ? -26.005 13.084 13.779 1.00 39.58 962 GLY E C 1
ATOM 813 O O . GLY B 2 7 ? -26.975 12.353 13.979 1.00 47.68 962 GLY E O 1
ATOM 814 N N . LEU B 2 8 ? -26.099 14.251 13.149 1.00 37.04 963 LEU E N 1
ATOM 815 C CA . LEU B 2 8 ? -27.324 14.644 12.453 1.00 34.50 963 LEU E CA 1
ATOM 816 C C . LEU B 2 8 ? -27.461 13.823 11.166 1.00 35.94 963 LEU E C 1
ATOM 817 O O . LEU B 2 8 ? -26.469 13.370 10.589 1.00 35.65 963 LEU E O 1
ATOM 830 N N . GLY B 2 10 ? -27.948 13.027 7.257 1.00 28.71 965 GLY E N 1
ATOM 831 C CA . GLY B 2 10 ? -27.849 13.647 5.950 1.00 31.31 965 GLY E CA 1
ATOM 832 C C . GLY B 2 10 ? -29.112 13.303 5.184 1.00 31.60 965 GLY E C 1
ATOM 833 O O . GLY B 2 10 ? -30.076 12.792 5.760 1.00 33.35 965 GLY E O 1
ATOM 834 N N . GLN B 2 11 ? -29.111 13.590 3.892 1.00 27.22 966 GLN E N 1
ATOM 835 C CA . GLN B 2 11 ? -30.253 13.305 3.040 1.00 28.64 966 GLN E CA 1
ATOM 836 C C . GLN B 2 11 ? -29.740 12.967 1.651 1.00 41.21 966 GLN E C 1
ATOM 837 O O . GLN B 2 11 ? -28.659 13.413 1.259 1.00 31.94 966 GLN E O 1
ATOM 843 N N . ARG B 2 12 ? -30.499 12.165 0.899 1.00 36.08 967 ARG E N 1
ATOM 844 C CA . ARG B 2 12 ? -30.124 11.879 -0.475 1.00 28.80 967 ARG E CA 1
ATOM 845 C C . ARG B 2 12 ? -31.394 11.749 -1.298 1.00 39.84 967 ARG E C 1
ATOM 846 O O . ARG B 2 12 ? -32.475 11.560 -0.750 1.00 33.69 967 ARG E O 1
ATOM 854 N N . GLY B 2 13 ? -31.271 11.845 -2.611 1.00 32.03 968 GLY E N 1
ATOM 855 C CA . GLY B 2 13 ? -32.391 11.517 -3.469 1.00 31.31 968 GLY E CA 1
ATOM 856 C C . GLY B 2 13 ? -31.972 11.332 -4.904 1.00 38.40 968 GLY E C 1
ATOM 857 O O . GLY B 2 13 ? -30.792 11.428 -5.246 1.00 32.54 968 GLY E O 1
ATOM 858 N N . GLU B 2 14 ? -32.963 11.070 -5.751 1.00 34.72 969 GLU E N 1
ATOM 859 C CA . GLU B 2 14 ? -32.727 10.870 -7.165 1.00 39.26 969 GLU E CA 1
ATOM 860 C C . GLU B 2 14 ? -34.037 10.521 -7.822 1.00 36.83 969 GLU E C 1
ATOM 861 O O . GLU B 2 14 ? -35.023 10.189 -7.155 1.00 37.50 969 GLU E O 1
ATOM 867 N N . ARG B 2 15 ? -34.046 10.599 -9.144 1.00 41.01 970 ARG E N 1
ATOM 868 C CA . ARG B 2 15 ? -35.198 10.146 -9.910 1.00 55.07 970 ARG E CA 1
ATOM 869 C C . ARG B 2 15 ? -35.375 8.644 -9.721 1.00 55.73 970 ARG E C 1
ATOM 870 O O . ARG B 2 15 ? -34.478 7.850 -10.017 1.00 63.57 970 ARG E O 1
ATOM 878 N N . GLY B 2 16 ? -36.526 8.267 -9.191 1.00 53.51 971 GLY E N 1
ATOM 879 C CA . GLY B 2 16 ? -36.831 6.870 -8.987 1.00 65.95 971 GLY E CA 1
ATOM 880 C C . GLY B 2 16 ? -36.332 6.363 -7.657 1.00 66.38 971 GLY E C 1
ATOM 881 O O . GLY B 2 16 ? -36.213 5.153 -7.461 1.00 64.55 971 GLY E O 1
ATOM 882 N N . PHE B 2 17 ? -36.023 7.281 -6.744 1.00 74.53 972 PHE E N 1
ATOM 883 C CA . PHE B 2 17 ? -35.771 6.882 -5.369 1.00 56.32 972 PHE E CA 1
ATOM 884 C C . PHE B 2 17 ? -36.997 6.111 -4.927 1.00 76.89 972 PHE E C 1
ATOM 885 O O . PHE B 2 17 ? -38.128 6.491 -5.235 1.00 69.04 972 PHE E O 1
ATOM 901 N N . GLY B 2 19 ? -38.143 4.962 -1.502 1.00 89.14 974 GLY E N 1
ATOM 902 C CA . GLY B 2 19 ? -38.750 5.692 -0.393 1.00 84.56 974 GLY E CA 1
ATOM 903 C C . GLY B 2 19 ? -40.250 5.911 -0.453 1.00 95.01 974 GLY E C 1
ATOM 904 O O . GLY B 2 19 ? -41.004 5.340 0.338 1.00 85.34 974 GLY E O 1
ATOM 905 N N . ASP C 1 1 ? 0.144 14.954 -7.038 1.00 58.32 516 ASP B N 1
ATOM 906 C CA . ASP C 1 1 ? -1.203 15.088 -7.582 1.00 56.91 516 ASP B CA 1
ATOM 907 C C . ASP C 1 1 ? -1.409 16.487 -8.162 1.00 49.84 516 ASP B C 1
ATOM 908 O O . ASP C 1 1 ? -0.667 17.411 -7.845 1.00 46.67 516 ASP B O 1
ATOM 913 N N . GLN C 1 2 ? -2.406 16.625 -9.034 1.00 42.16 517 GLN B N 1
ATOM 914 C CA . GLN C 1 2 ? -2.742 17.910 -9.615 1.00 40.70 517 GLN B CA 1
ATOM 915 C C . GLN C 1 2 ? -4.232 17.949 -9.893 1.00 41.23 517 GLN B C 1
ATOM 916 O O . GLN C 1 2 ? -4.861 16.912 -10.082 1.00 47.85 517 GLN B O 1
ATOM 922 N N . CYS C 1 3 ? -4.809 19.144 -9.888 1.00 35.54 518 CYS B N 1
ATOM 923 C CA . CYS C 1 3 ? -6.174 19.303 -10.338 1.00 37.08 518 CYS B CA 1
ATOM 924 C C . CYS C 1 3 ? -6.180 19.756 -11.792 1.00 41.62 518 CYS B C 1
ATOM 925 O O . CYS C 1 3 ? -5.309 20.515 -12.216 1.00 47.56 518 CYS B O 1
ATOM 928 N N . ILE C 1 4 ? -7.147 19.274 -12.565 1.00 42.39 519 ILE B N 1
ATOM 929 C CA . ILE C 1 4 ? -7.356 19.832 -13.893 1.00 40.37 519 ILE B CA 1
ATOM 930 C C . ILE C 1 4 ? -8.783 20.252 -13.948 1.00 37.61 519 ILE B C 1
ATOM 931 O O . ILE C 1 4 ? -9.701 19.475 -13.688 1.00 42.57 519 ILE B O 1
ATOM 936 N N A VAL C 1 5 ? -8.969 21.520 -14.219 0.57 39.22 520 VAL B N 1
ATOM 937 N N B VAL C 1 5 ? -9.024 21.500 -14.301 0.43 39.34 520 VAL B N 1
ATOM 938 C CA A VAL C 1 5 ? -10.282 22.083 -14.116 0.57 41.06 520 VAL B CA 1
ATOM 939 C CA B VAL C 1 5 ? -10.391 21.983 -14.215 0.43 41.63 520 VAL B CA 1
ATOM 940 C C A VAL C 1 5 ? -10.458 22.746 -15.458 0.57 38.97 520 VAL B C 1
ATOM 941 C C B VAL C 1 5 ? -10.999 22.258 -15.587 0.43 46.11 520 VAL B C 1
ATOM 942 O O A VAL C 1 5 ? -9.675 23.620 -15.827 0.57 30.43 520 VAL B O 1
ATOM 943 O O B VAL C 1 5 ? -11.695 21.402 -16.143 0.43 47.13 520 VAL B O 1
ATOM 950 N N A ASP C 1 6 ? -11.462 22.275 -16.193 0.57 52.83 521 ASP B N 1
ATOM 951 N N B ASP C 1 6 ? -10.744 23.446 -16.122 0.43 46.98 521 ASP B N 1
ATOM 952 C CA A ASP C 1 6 ? -11.556 22.490 -17.632 0.57 53.02 521 ASP B CA 1
ATOM 953 C CA B ASP C 1 6 ? -11.159 23.781 -17.480 0.43 53.95 521 ASP B CA 1
ATOM 954 C C A ASP C 1 6 ? -10.286 21.928 -18.254 0.57 56.02 521 ASP B C 1
ATOM 955 C C B ASP C 1 6 ? -9.933 23.666 -18.375 0.43 47.02 521 ASP B C 1
ATOM 956 O O A ASP C 1 6 ? -10.099 20.710 -18.331 0.57 50.35 521 ASP B O 1
ATOM 957 O O B ASP C 1 6 ? -9.484 24.643 -18.980 0.43 37.74 521 ASP B O 1
ATOM 966 N N A ASP C 1 7 ? -9.397 22.811 -18.681 0.57 54.82 522 ASP B N 1
ATOM 967 N N B ASP C 1 7 ? -9.384 22.456 -18.424 0.43 53.97 522 ASP B N 1
ATOM 968 C CA A ASP C 1 7 ? -8.152 22.357 -19.268 0.57 58.03 522 ASP B CA 1
ATOM 969 C CA B ASP C 1 7 ? -8.155 22.182 -19.154 0.43 55.35 522 ASP B CA 1
ATOM 970 C C A ASP C 1 7 ? -6.951 23.014 -18.621 0.57 54.74 522 ASP B C 1
ATOM 971 C C B ASP C 1 7 ? -6.956 22.923 -18.575 0.43 54.16 522 ASP B C 1
ATOM 972 O O A ASP C 1 7 ? -5.857 23.002 -19.179 0.57 51.94 522 ASP B O 1
ATOM 973 O O B ASP C 1 7 ? -5.873 22.901 -19.153 0.43 51.89 522 ASP B O 1
ATOM 982 N N . ILE C 1 8 ? -7.152 23.579 -17.435 1.00 49.39 523 ILE B N 1
ATOM 983 C CA . ILE C 1 8 ? -6.062 24.236 -16.733 1.00 49.28 523 ILE B CA 1
ATOM 984 C C . ILE C 1 8 ? -5.560 23.340 -15.603 1.00 57.66 523 ILE B C 1
ATOM 985 O O . ILE C 1 8 ? -6.346 22.728 -14.865 1.00 41.80 523 ILE B O 1
ATOM 990 N N . THR C 1 9 ? -4.245 23.244 -15.479 1.00 49.43 524 THR B N 1
ATOM 991 C CA . THR C 1 9 ? -3.662 22.345 -14.505 1.00 52.21 524 THR B CA 1
ATOM 992 C C . THR C 1 9 ? -3.219 23.076 -13.243 1.00 44.45 524 THR B C 1
ATOM 993 O O . THR C 1 9 ? -2.522 24.077 -13.313 1.00 47.76 524 THR B O 1
ATOM 997 N N . TYR C 1 10 ? -3.628 22.577 -12.088 1.00 40.58 525 TYR B N 1
ATOM 998 C CA . TYR C 1 10 ? -3.266 23.237 -10.826 1.00 38.82 525 TYR B CA 1
ATOM 999 C C . TYR C 1 10 ? -2.467 22.332 -9.901 1.00 41.94 525 TYR B C 1
ATOM 1000 O O . TYR C 1 10 ? -2.654 21.099 -9.879 1.00 43.39 525 TYR B O 1
ATOM 1009 N N . ASN C 1 11 ? -1.573 22.946 -9.147 1.00 43.47 526 ASN B N 1
ATOM 1010 C CA . ASN C 1 11 ? -0.854 22.246 -8.097 1.00 40.63 526 ASN B CA 1
ATOM 1011 C C . ASN C 1 11 ? -1.713 22.170 -6.846 1.00 40.86 526 ASN B C 1
ATOM 1012 O O . ASN C 1 11 ? -2.562 23.033 -6.607 1.00 30.60 526 ASN B O 1
ATOM 1017 N N . VAL C 1 12 ? -1.474 21.145 -6.047 1.00 33.82 527 VAL B N 1
ATOM 1018 C CA . VAL C 1 12 ? -2.137 21.006 -4.762 1.00 28.74 527 VAL B CA 1
ATOM 1019 C C . VAL C 1 12 ? -1.839 22.234 -3.905 1.00 35.07 527 VAL B C 1
ATOM 1020 O O . VAL C 1 12 ? -0.697 22.696 -3.844 1.00 33.09 527 VAL B O 1
ATOM 1024 N N . GLN C 1 13 ? -2.889 22.768 -3.286 1.00 25.47 528 GLN B N 1
ATOM 1025 C CA . GLN C 1 13 ? -2.853 24.039 -2.529 1.00 24.38 528 GLN B CA 1
ATOM 1026 C C . GLN C 1 13 ? -2.969 25.287 -3.395 1.00 33.21 528 GLN B C 1
ATOM 1027 O O . GLN C 1 13 ? -3.001 26.411 -2.878 1.00 33.40 528 GLN B O 1
ATOM 1033 N N . ASP C 1 14 ? -3.030 25.127 -4.702 1.00 27.97 529 ASP B N 1
ATOM 1034 C CA . ASP C 1 14 ? -3.276 26.309 -5.535 1.00 26.80 529 ASP B CA 1
ATOM 1035 C C . ASP C 1 14 ? -4.649 26.843 -5.267 1.00 30.23 529 ASP B C 1
ATOM 1036 O O . ASP C 1 14 ? -5.566 26.080 -4.952 1.00 30.36 529 ASP B O 1
ATOM 1041 N N . THR C 1 15 ? -4.813 28.154 -5.421 1.00 24.11 530 THR B N 1
ATOM 1042 C CA . THR C 1 15 ? -6.151 28.721 -5.436 1.00 25.03 530 THR B CA 1
ATOM 1043 C C . THR C 1 15 ? -6.339 29.431 -6.766 1.00 34.52 530 THR B C 1
ATOM 1044 O O . THR C 1 15 ? -5.370 29.857 -7.401 1.00 31.05 530 THR B O 1
ATOM 1048 N N . PHE C 1 16 ? -7.591 29.555 -7.193 1.00 24.72 531 PHE B N 1
ATOM 1049 C CA . PHE C 1 16 ? -7.894 30.158 -8.483 1.00 27.56 531 PHE B CA 1
ATOM 1050 C C . PHE C 1 16 ? -9.341 30.558 -8.529 1.00 32.32 531 PHE B C 1
ATOM 1051 O O . PHE C 1 16 ? -10.133 30.158 -7.681 1.00 34.00 531 PHE B O 1
ATOM 1059 N N . HIS C 1 17 ? -9.673 31.394 -9.508 1.00 30.77 532 HIS B N 1
ATOM 1060 C CA . HIS C 1 17 ? -11.050 31.781 -9.727 1.00 33.80 532 HIS B CA 1
ATOM 1061 C C . HIS C 1 17 ? -11.614 31.061 -10.936 1.00 35.88 532 HIS B C 1
ATOM 1062 O O . HIS C 1 17 ? -10.881 30.614 -11.802 1.00 42.90 532 HIS B O 1
ATOM 1069 N N . LYS C 1 18 ? -12.929 30.942 -10.978 1.00 32.19 533 LYS B N 1
ATOM 1070 C CA . LYS C 1 18 ? -13.607 30.240 -12.046 1.00 37.94 533 LYS B CA 1
ATOM 1071 C C . LYS C 1 18 ? -14.998 30.828 -12.206 1.00 36.16 533 LYS B C 1
ATOM 1072 O O . LYS C 1 18 ? -15.677 31.093 -11.227 1.00 35.24 533 LYS B O 1
ATOM 1078 N N . LYS C 1 19 ? -15.429 31.034 -13.439 1.00 33.19 534 LYS B N 1
ATOM 1079 C CA . LYS C 1 19 ? -16.782 31.525 -13.668 1.00 36.46 534 LYS B CA 1
ATOM 1080 C C . LYS C 1 19 ? -17.729 30.336 -13.772 1.00 37.88 534 LYS B C 1
ATOM 1081 O O . LYS C 1 19 ? -17.486 29.438 -14.546 1.00 36.18 534 LYS B O 1
ATOM 1087 N N . HIS C 1 20 ? -18.802 30.317 -12.985 1.00 34.42 535 HIS B N 1
ATOM 1088 C CA . HIS C 1 20 ? -19.772 29.233 -13.091 1.00 31.16 535 HIS B CA 1
ATOM 1089 C C . HIS C 1 20 ? -20.479 29.403 -14.426 1.00 47.00 535 HIS B C 1
ATOM 1090 O O . HIS C 1 20 ? -20.526 30.506 -14.986 1.00 43.01 535 HIS B O 1
ATOM 1097 N N . GLU C 1 21 ? -21.028 28.318 -14.946 1.00 39.51 536 GLU B N 1
ATOM 1098 C CA . GLU C 1 21 ? -21.685 28.367 -16.243 1.00 49.33 536 GLU B CA 1
ATOM 1099 C C . GLU C 1 21 ? -22.872 29.336 -16.236 1.00 48.87 536 GLU B C 1
ATOM 1100 O O . GLU C 1 21 ? -23.169 29.963 -17.246 1.00 51.40 536 GLU B O 1
ATOM 1106 N N . GLU C 1 22 ? -23.540 29.452 -15.093 1.00 45.62 537 GLU B N 1
ATOM 1107 C CA . GLU C 1 22 ? -24.672 30.356 -14.963 1.00 45.64 537 GLU B CA 1
ATOM 1108 C C . GLU C 1 22 ? -24.257 31.823 -14.808 1.00 48.92 537 GLU B C 1
ATOM 1109 O O . GLU C 1 22 ? -25.106 32.704 -14.704 1.00 44.70 537 GLU B O 1
ATOM 1115 N N . GLY C 1 23 ? -22.959 32.088 -14.779 1.00 41.10 538 GLY B N 1
ATOM 1116 C CA . GLY C 1 23 ? -22.493 33.466 -14.805 1.00 38.46 538 GLY B CA 1
ATOM 1117 C C . GLY C 1 23 ? -21.792 34.026 -13.586 1.00 48.30 538 GLY B C 1
ATOM 1118 O O . GLY C 1 23 ? -21.053 34.988 -13.729 1.00 35.76 538 GLY B O 1
ATOM 1119 N N . HIS C 1 24 ? -22.006 33.456 -12.394 1.00 36.93 539 HIS B N 1
ATOM 1120 C CA . HIS C 1 24 ? -21.393 34.017 -11.188 1.00 30.25 539 HIS B CA 1
ATOM 1121 C C . HIS C 1 24 ? -19.945 33.524 -11.015 1.00 41.11 539 HIS B C 1
ATOM 1122 O O . HIS C 1 24 ? -19.565 32.488 -11.551 1.00 37.35 539 HIS B O 1
ATOM 1129 N N . MET C 1 25 ? -19.124 34.299 -10.319 1.00 35.29 540 MET B N 1
ATOM 1130 C CA . MET C 1 25 ? -17.735 33.921 -10.094 1.00 30.88 540 MET B CA 1
ATOM 1131 C C . MET C 1 25 ? -17.609 33.030 -8.857 1.00 35.16 540 MET B C 1
ATOM 1132 O O . MET C 1 25 ? -18.383 33.181 -7.909 1.00 28.43 540 MET B O 1
ATOM 1137 N N . LEU C 1 26 ? -16.623 32.137 -8.879 1.00 31.61 541 LEU B N 1
ATOM 1138 C CA . LEU C 1 26 ? -16.302 31.211 -7.795 1.00 33.21 541 LEU B CA 1
ATOM 1139 C C . LEU C 1 26 ? -14.847 31.387 -7.401 1.00 34.08 541 LEU B C 1
ATOM 1140 O O . LEU C 1 26 ? -14.033 31.748 -8.244 1.00 28.09 541 LEU B O 1
ATOM 1145 N N . ASN C 1 27 ? -14.521 31.117 -6.144 1.00 30.76 542 ASN B N 1
ATOM 1146 C CA . ASN C 1 27 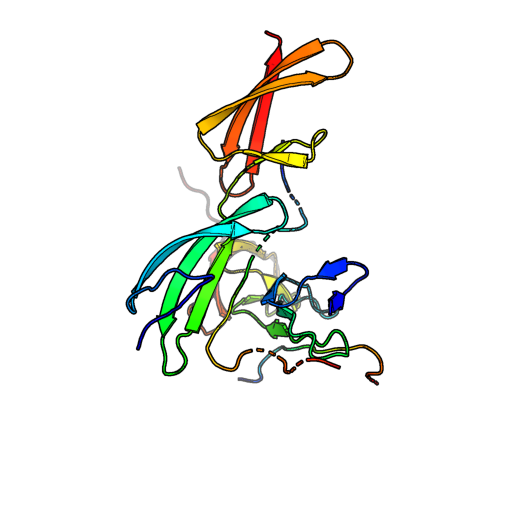? -13.131 30.980 -5.727 1.00 29.88 542 ASN B CA 1
ATOM 1147 C C . ASN C 1 27 ? -12.894 29.531 -5.296 1.00 27.43 542 ASN B C 1
ATOM 1148 O O . ASN C 1 27 ? -13.738 28.922 -4.634 1.00 28.70 542 ASN B O 1
ATOM 1153 N N . CYS C 1 28 ? -11.752 28.976 -5.711 1.00 20.46 543 CYS B N 1
ATOM 1154 C CA . CYS C 1 28 ? -11.550 27.541 -5.659 1.00 30.94 543 CYS B CA 1
ATOM 1155 C C . CYS C 1 28 ? -10.205 27.208 -5.042 1.00 26.96 543 CYS B C 1
ATOM 1156 O O . CYS C 1 28 ? -9.280 28.040 -5.040 1.00 28.58 543 CYS B O 1
ATOM 1159 N N . THR C 1 29 ? -10.097 25.987 -4.549 1.00 23.05 544 THR B N 1
ATOM 1160 C CA . THR C 1 29 ? -8.828 25.440 -4.092 1.00 24.60 544 THR B CA 1
ATOM 1161 C C . THR C 1 29 ? -8.616 24.080 -4.740 1.00 22.10 544 THR B C 1
ATOM 1162 O O . THR C 1 29 ? -9.573 23.301 -4.870 1.00 30.08 544 THR B O 1
ATOM 1166 N N . CYS C 1 30 ? -7.370 23.777 -5.098 1.00 23.73 545 CYS B N 1
ATOM 1167 C CA . CYS C 1 30 ? -6.994 22.398 -5.483 1.00 25.79 545 CYS B CA 1
ATOM 1168 C C . CYS C 1 30 ? -6.507 21.676 -4.218 1.00 39.01 545 CYS B C 1
ATOM 1169 O O . CYS C 1 30 ? -5.472 22.037 -3.662 1.00 28.95 545 CYS B O 1
ATOM 1172 N N . PHE C 1 31 ? -7.251 20.696 -3.713 1.00 29.89 546 PHE B N 1
ATOM 1173 C CA . PHE C 1 31 ? -6.816 19.991 -2.504 1.00 37.25 546 PHE B CA 1
ATOM 1174 C C . PHE C 1 31 ? -6.059 18.714 -2.862 1.00 54.71 546 PHE B C 1
ATOM 1175 O O . PHE C 1 31 ? -5.212 18.250 -2.092 1.00 46.06 546 PHE B O 1
ATOM 1183 N N . GLY C 1 32 ? -6.385 18.133 -4.018 1.00 38.39 547 GLY B N 1
ATOM 1184 C CA . GLY C 1 32 ? -5.804 16.856 -4.420 1.00 39.26 547 GLY B CA 1
ATOM 1185 C C . GLY C 1 32 ? -6.340 15.627 -3.677 1.00 41.70 547 GLY B C 1
ATOM 1186 O O . GLY C 1 32 ? -7.245 14.938 -4.158 1.00 42.07 547 GLY B O 1
ATOM 1187 N N . GLN C 1 33 ? -5.754 15.327 -2.526 1.00 51.95 548 GLN B N 1
ATOM 1188 C CA . GLN C 1 33 ? -6.202 14.216 -1.684 1.00 37.90 548 GLN B CA 1
ATOM 1189 C C . GLN C 1 33 ? -6.288 12.879 -2.429 1.00 55.95 548 GLN B C 1
ATOM 1190 O O . GLN C 1 33 ? -7.169 12.060 -2.157 1.00 61.28 548 GLN B O 1
ATOM 1196 N N . GLY C 1 34 ? -5.382 12.655 -3.369 1.00 49.08 549 GLY B N 1
ATOM 1197 C CA . GLY C 1 34 ? -5.367 11.405 -4.090 1.00 49.51 549 GLY B CA 1
ATOM 1198 C C . GLY C 1 34 ? -6.244 11.358 -5.324 1.00 52.95 549 GLY B C 1
ATOM 1199 O O . GLY C 1 34 ? -6.108 10.440 -6.122 1.00 56.09 549 GLY B O 1
ATOM 1200 N N . ARG C 1 35 ? -7.140 12.324 -5.502 1.00 40.69 550 ARG B N 1
ATOM 1201 C CA . ARG C 1 35 ? -8.055 12.256 -6.642 1.00 49.51 550 ARG B CA 1
ATOM 1202 C C . ARG C 1 35 ? -8.118 13.525 -7.488 1.00 41.57 550 ARG B C 1
ATOM 1203 O O . ARG C 1 35 ? -9.085 13.723 -8.237 1.00 43.64 550 ARG B O 1
ATOM 1211 N N . GLY C 1 36 ? -7.096 14.373 -7.394 1.00 39.01 551 GLY B N 1
ATOM 1212 C CA . GLY C 1 36 ? -7.157 15.681 -8.041 1.00 31.00 551 GLY B CA 1
ATOM 1213 C C . GLY C 1 36 ? -8.391 16.446 -7.578 1.00 38.11 551 GLY B C 1
ATOM 1214 O O . GLY C 1 36 ? -9.043 17.149 -8.359 1.00 34.18 551 GLY B O 1
ATOM 1215 N N . ARG C 1 37 ? -8.706 16.325 -6.292 1.00 37.22 552 ARG B N 1
ATOM 1216 C CA . ARG C 1 37 ? -9.907 16.956 -5.742 1.00 29.73 552 ARG B CA 1
ATOM 1217 C C . ARG C 1 37 ? -9.843 18.480 -5.701 1.00 28.54 552 ARG B C 1
ATOM 1218 O O . ARG C 1 37 ? -8.914 19.049 -5.144 1.00 36.06 552 ARG B O 1
ATOM 1226 N N . TRP C 1 38 ? -10.862 19.127 -6.280 1.00 26.28 553 TRP B N 1
ATOM 1227 C CA . TRP C 1 38 ? -10.980 20.571 -6.230 1.00 24.69 553 TRP B CA 1
ATOM 1228 C C . TRP C 1 38 ? -12.383 20.990 -5.785 1.00 29.77 553 TRP B C 1
ATOM 1229 O O . TRP C 1 38 ? -13.359 20.252 -5.950 1.00 27.10 553 TRP B O 1
ATOM 1240 N N . LYS C 1 39 ? -12.461 22.167 -5.166 1.00 30.78 554 LYS B N 1
ATOM 1241 C CA . LYS C 1 39 ? -13.737 22.736 -4.742 1.00 30.54 554 LYS B CA 1
ATOM 1242 C C . LYS C 1 39 ? -13.797 24.237 -4.973 1.00 26.78 554 LYS B C 1
ATOM 1243 O O . LYS C 1 39 ? -12.794 24.939 -4.823 1.00 25.27 554 LYS B O 1
ATOM 1249 N N . CYS C 1 40 ? -14.981 24.726 -5.328 1.00 28.33 555 CYS B N 1
ATOM 1250 C CA . CYS C 1 40 ? -15.188 26.151 -5.596 1.00 25.77 555 CYS B CA 1
ATOM 1251 C C . CYS C 1 40 ? -16.387 26.641 -4.794 1.00 32.00 555 CYS B C 1
ATOM 1252 O O . CYS C 1 40 ? -17.428 25.968 -4.735 1.00 35.72 555 CYS B O 1
ATOM 1255 N N . ASP C 1 41 ? -16.245 27.805 -4.174 1.00 30.20 556 ASP B N 1
ATOM 1256 C CA . ASP C 1 41 ? -17.347 28.453 -3.473 1.00 27.04 556 ASP B CA 1
ATOM 1257 C C . ASP C 1 41 ? -17.756 29.689 -4.271 1.00 28.93 556 ASP B C 1
ATOM 1258 O O . ASP C 1 41 ? -16.927 30.334 -4.892 1.00 28.38 556 ASP B O 1
ATOM 1263 N N . PRO C 1 42 ? -19.035 30.052 -4.217 1.00 27.18 557 PRO B N 1
ATOM 1264 C CA . PRO C 1 42 ? -19.412 31.343 -4.796 1.00 36.25 557 PRO B CA 1
ATOM 1265 C C . PRO C 1 42 ? -18.790 32.502 -4.007 1.00 39.51 557 PRO B C 1
ATOM 1266 O O . PRO C 1 42 ? -18.813 32.531 -2.762 1.00 38.14 557 PRO B O 1
ATOM 1270 N N . VAL C 1 43 ? -18.212 33.436 -4.756 1.00 29.57 558 VAL B N 1
ATOM 1271 C CA . VAL C 1 43 ? -17.630 34.664 -4.206 1.00 29.53 558 VAL B CA 1
ATOM 1272 C C . VAL C 1 43 ? -18.809 35.568 -3.777 1.00 39.38 558 VAL B C 1
ATOM 1273 O O . VAL C 1 43 ? -19.875 35.494 -4.400 1.00 29.47 558 VAL B O 1
ATOM 1277 N N . ASP C 1 44 ? -18.644 36.382 -2.724 1.00 32.52 559 ASP B N 1
ATOM 1278 C CA . ASP C 1 44 ? -19.593 37.460 -2.401 1.00 41.39 559 ASP B CA 1
ATOM 1279 C C . ASP C 1 44 ? -19.616 38.433 -3.596 1.00 39.47 559 ASP B C 1
ATOM 1280 O O . ASP C 1 44 ? -18.573 38.958 -4.019 1.00 38.04 559 ASP B O 1
ATOM 1285 N N . GLN C 1 45 ? -20.795 38.643 -4.149 1.00 35.49 560 GLN B N 1
ATOM 1286 C CA . GLN C 1 45 ? -20.944 39.407 -5.387 1.00 33.77 560 GLN B CA 1
ATOM 1287 C C . GLN C 1 45 ? -22.392 39.821 -5.555 1.00 39.50 560 GLN B C 1
ATOM 1288 O O . GLN C 1 45 ? -23.262 39.387 -4.803 1.00 46.78 560 GLN B O 1
ATOM 1294 N N . CYS C 1 46 ? -22.662 40.663 -6.552 1.00 32.81 561 CYS B N 1
ATOM 1295 C CA . CYS C 1 46 ? -23.983 41.240 -6.679 1.00 41.80 561 CYS B CA 1
ATOM 1296 C C . CYS C 1 46 ? -24.689 40.705 -7.899 1.00 42.09 561 CYS B C 1
ATOM 1297 O O . CYS C 1 46 ? -24.069 40.443 -8.922 1.00 45.43 561 CYS B O 1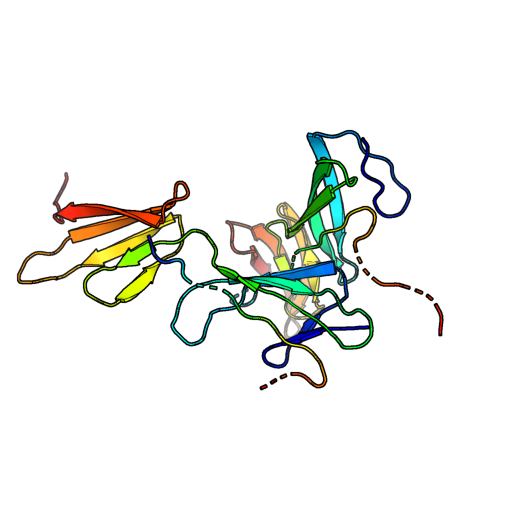
ATOM 1300 N N . GLN C 1 47 ? -25.992 40.538 -7.798 1.00 42.13 562 GLN B N 1
ATOM 1301 C CA . GLN C 1 47 ? -26.746 40.143 -8.983 1.00 47.43 562 GLN B CA 1
ATOM 1302 C C . GLN C 1 47 ? -27.820 41.152 -9.296 1.00 40.62 562 GLN B C 1
ATOM 1303 O O . GLN C 1 47 ? -28.684 41.451 -8.461 1.00 50.76 562 GLN B O 1
ATOM 1309 N N . ASP C 1 48 ? -27.754 41.681 -10.515 1.00 43.12 563 ASP B N 1
ATOM 1310 C CA . ASP C 1 48 ? -28.675 42.713 -10.943 1.00 49.22 563 ASP B CA 1
ATOM 1311 C C . ASP C 1 48 ? -30.039 42.077 -11.148 1.00 62.41 563 ASP B C 1
ATOM 1312 O O . ASP C 1 48 ? -30.215 41.214 -12.010 1.00 50.09 563 ASP B O 1
ATOM 1317 N N . SER C 1 49 ? -30.998 42.523 -10.346 1.00 70.67 564 SER B N 1
ATOM 1318 C CA . SER C 1 49 ? -32.310 41.898 -10.287 1.00 85.97 564 SER B CA 1
ATOM 1319 C C . SER C 1 49 ? -33.046 41.872 -11.627 1.00 78.90 564 SER B C 1
ATOM 1320 O O . SER C 1 49 ? -33.941 41.053 -11.821 1.00 77.30 564 SER B O 1
ATOM 1323 N N . GLU C 1 50 ? -32.672 42.751 -12.551 1.00 69.91 565 GLU B N 1
ATOM 1324 C CA . GLU C 1 50 ? -33.366 42.807 -13.837 1.00 82.62 565 GLU B CA 1
ATOM 1325 C C . GLU C 1 50 ? -32.684 41.957 -14.902 1.00 80.93 565 GLU B C 1
ATOM 1326 O O . GLU C 1 50 ? -33.298 41.062 -15.482 1.00 87.59 565 GLU B O 1
ATOM 1332 N N . THR C 1 51 ? -31.411 42.240 -15.153 1.00 64.70 566 THR B N 1
ATOM 1333 C CA . THR C 1 51 ? -30.681 41.574 -16.227 1.00 57.89 566 THR B CA 1
ATOM 1334 C C . THR C 1 51 ? -30.169 40.198 -15.841 1.00 51.48 566 THR B C 1
ATOM 1335 O O . THR C 1 51 ? -29.760 39.426 -16.703 1.00 69.33 566 THR B O 1
ATOM 1339 N N . GLY C 1 52 ? -30.167 39.897 -14.547 1.00 65.18 567 GLY B N 1
ATOM 1340 C CA . GLY C 1 52 ? -29.618 38.638 -14.074 1.00 62.70 567 GLY B CA 1
ATOM 1341 C C . GLY C 1 52 ? -28.100 38.620 -14.079 1.00 55.42 567 GLY B C 1
ATOM 1342 O O . GLY C 1 52 ? -27.482 37.660 -13.615 1.00 57.47 567 GLY B O 1
ATOM 1343 N N . THR C 1 53 ? -27.499 39.693 -14.587 1.00 51.76 568 THR B N 1
ATOM 1344 C CA . THR C 1 53 ? -26.043 39.800 -14.677 1.00 50.81 568 THR B CA 1
ATOM 1345 C C . THR C 1 53 ? -25.367 39.925 -13.309 1.00 49.26 568 THR B C 1
ATOM 1346 O O . THR C 1 53 ? -25.876 40.622 -12.413 1.00 38.31 568 THR B O 1
ATOM 1350 N N . PHE C 1 54 ? -24.211 39.274 -13.177 1.00 41.14 569 PHE B N 1
ATOM 1351 C CA . PHE C 1 54 ? -23.415 39.318 -11.962 1.00 40.03 569 PHE B CA 1
ATOM 1352 C C . PHE C 1 54 ? -22.348 40.393 -12.039 1.00 44.89 569 PHE B C 1
ATOM 1353 O O . PHE C 1 54 ? -21.758 40.624 -13.092 1.00 39.70 569 PHE B O 1
ATOM 1361 N N . TYR C 1 55 ? -22.126 41.061 -10.914 1.00 36.30 570 TYR B N 1
ATOM 1362 C CA . TYR C 1 55 ? -21.071 42.049 -10.794 1.00 28.03 570 TYR B CA 1
ATOM 1363 C C . TYR C 1 55 ? -20.243 41.753 -9.554 1.00 36.78 570 TYR B C 1
ATOM 1364 O O . TYR C 1 55 ? -20.772 41.304 -8.534 1.00 39.06 570 TYR B O 1
ATOM 1373 N N . GLN C 1 56 ? -18.948 42.020 -9.641 1.00 40.60 571 GLN B N 1
ATOM 1374 C CA . GLN C 1 56 ? -18.059 41.791 -8.512 1.00 34.03 571 GLN B CA 1
ATOM 1375 C C . GLN C 1 56 ? -17.968 43.046 -7.659 1.00 37.71 571 GLN B C 1
ATOM 1376 O O . GLN C 1 56 ? -18.187 44.156 -8.152 1.00 47.20 571 GLN B O 1
ATOM 1382 N N . ILE C 1 57 ? -17.688 42.859 -6.371 1.00 35.23 572 ILE B N 1
ATOM 1383 C CA . ILE C 1 57 ? -17.449 43.969 -5.465 1.00 48.48 572 ILE B CA 1
ATOM 1384 C C . ILE C 1 57 ? -16.546 45.013 -6.132 1.00 52.08 572 ILE B C 1
ATOM 1385 O O . ILE C 1 57 ? -15.545 44.673 -6.756 1.00 46.07 572 ILE B O 1
ATOM 1390 N N . GLY C 1 58 ? -16.919 46.279 -6.024 1.00 46.84 573 GLY B N 1
ATOM 1391 C CA . GLY C 1 58 ? -16.162 47.341 -6.671 1.00 47.31 573 GLY B CA 1
ATOM 1392 C C . GLY C 1 58 ? -16.586 47.622 -8.106 1.00 46.75 573 GLY B C 1
ATOM 1393 O O . GLY C 1 58 ? -16.184 48.626 -8.689 1.00 55.80 573 GLY B O 1
ATOM 1394 N N . ASP C 1 59 ? -17.389 46.744 -8.694 1.00 47.20 574 ASP B N 1
ATOM 1395 C CA . ASP C 1 59 ? -17.845 46.984 -10.060 1.00 44.80 574 ASP B CA 1
ATOM 1396 C C . ASP C 1 59 ? -18.941 48.017 -10.057 1.00 55.50 574 ASP B C 1
ATOM 1397 O O . ASP C 1 59 ? -19.766 48.074 -9.143 1.00 49.68 574 ASP B O 1
ATOM 1402 N N . SER C 1 60 ? -18.981 48.824 -11.105 1.00 54.11 575 SER B N 1
ATOM 1403 C CA . SER C 1 60 ? -20.106 49.707 -11.278 1.00 51.01 575 SER B CA 1
ATOM 1404 C C . SER C 1 60 ? -20.778 49.428 -12.614 1.00 63.25 575 SER B C 1
ATOM 1405 O O . SER C 1 60 ? -20.148 48.909 -13.548 1.00 55.60 575 SER B O 1
ATOM 1408 N N . TRP C 1 61 ? -22.065 49.754 -12.698 1.00 54.86 576 TRP B N 1
ATOM 1409 C CA . TRP C 1 61 ? -22.775 49.593 -13.954 1.00 39.68 576 TRP B CA 1
ATOM 1410 C C . TRP C 1 61 ? -23.941 50.539 -14.094 1.00 50.94 576 TRP B C 1
ATOM 1411 O O . TRP C 1 61 ? -24.352 51.199 -13.139 1.00 48.77 576 TRP B O 1
ATOM 1422 N N . GLU C 1 62 ? -24.457 50.623 -15.317 1.00 56.85 577 GLU B N 1
ATOM 1423 C CA . GLU C 1 62 ? -25.583 51.483 -15.614 1.00 64.06 577 GLU B CA 1
ATOM 1424 C C . GLU C 1 62 ? -26.809 50.672 -15.965 1.00 63.30 577 GLU B C 1
ATOM 1425 O O . GLU C 1 62 ? -26.705 49.607 -16.585 1.00 69.62 577 GLU B O 1
ATOM 1431 N N . LYS C 1 63 ? -27.977 51.194 -15.602 1.00 54.83 578 LYS B N 1
ATOM 1432 C CA . LYS C 1 63 ? -29.224 50.579 -16.056 1.00 61.01 578 LYS B CA 1
ATOM 1433 C C . LYS C 1 63 ? -30.421 51.520 -15.955 1.00 63.73 578 LYS B C 1
ATOM 1434 O O . LYS C 1 63 ? -30.420 52.457 -15.157 1.00 64.33 578 LYS B O 1
ATOM 1440 N N . TYR C 1 64 ? -31.436 51.264 -16.780 1.00 54.32 579 TYR B N 1
ATOM 1441 C CA . TYR C 1 64 ? -32.701 51.979 -16.701 1.00 52.17 579 TYR B CA 1
ATOM 1442 C C . TYR C 1 64 ? -33.686 51.235 -15.823 1.00 55.55 579 TYR B C 1
ATOM 1443 O O . TYR C 1 64 ? -34.054 50.104 -16.123 1.00 72.03 579 TYR B O 1
ATOM 1452 N N . VAL C 1 65 ? -34.129 51.872 -14.749 1.00 55.81 580 VAL B N 1
ATOM 1453 C CA . VAL C 1 65 ? -35.137 51.267 -13.893 1.00 71.83 580 VAL B CA 1
ATOM 1454 C C . VAL C 1 65 ? -36.379 52.139 -13.864 1.00 77.21 580 VAL B C 1
ATOM 1455 O O . VAL C 1 65 ? -36.355 53.250 -13.338 1.00 90.43 580 VAL B O 1
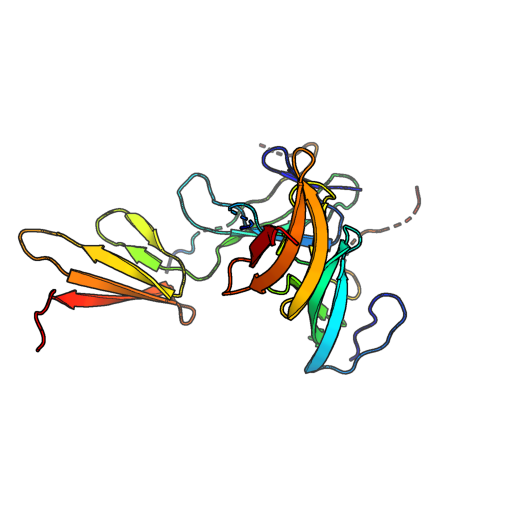ATOM 1459 N N . HIS C 1 66 ? -37.456 51.630 -14.442 1.00 79.43 581 HIS B N 1
ATOM 1460 C CA . HIS C 1 66 ? -38.718 52.354 -14.486 1.00 81.35 581 HIS B CA 1
ATOM 1461 C C . HIS C 1 66 ? -38.569 53.656 -15.265 1.00 65.49 581 HIS B C 1
ATOM 1462 O O . HIS C 1 66 ? -39.218 54.658 -14.965 1.00 59.73 581 HIS B O 1
ATOM 1469 N N . GLY C 1 67 ? -37.693 53.637 -16.259 1.00 56.25 582 GLY B N 1
ATOM 1470 C CA . GLY C 1 67 ? -37.498 54.784 -17.125 1.00 64.66 582 GLY B CA 1
ATOM 1471 C C . GLY C 1 67 ? -36.509 55.808 -16.597 1.00 72.47 582 GLY B C 1
ATOM 1472 O O . GLY C 1 67 ? -36.298 56.848 -17.228 1.00 63.74 582 GLY B O 1
ATOM 1473 N N . VAL C 1 68 ? -35.922 55.518 -15.439 1.00 54.55 583 VAL B N 1
ATOM 1474 C CA . VAL C 1 68 ? -34.910 56.374 -14.829 1.00 58.72 583 VAL B CA 1
ATOM 1475 C C . VAL C 1 68 ? -33.552 55.698 -14.882 1.00 59.33 583 VAL B C 1
ATOM 1476 O O . VAL C 1 68 ? -33.413 54.545 -14.499 1.00 68.15 583 VAL B O 1
ATOM 1480 N N . ARG C 1 69 ? -32.556 56.429 -15.365 1.00 55.98 584 ARG B N 1
ATOM 1481 C CA . ARG C 1 69 ? -31.201 55.916 -15.522 1.00 63.51 584 ARG B CA 1
ATOM 1482 C C . ARG C 1 69 ? -30.483 55.971 -14.179 1.00 53.71 584 ARG B C 1
ATOM 1483 O O . ARG C 1 69 ? -30.318 57.054 -13.596 1.00 59.39 584 ARG B O 1
ATOM 1491 N N . TYR C 1 70 ? -30.070 54.817 -13.674 1.00 52.29 585 TYR B N 1
ATOM 1492 C CA . TYR C 1 70 ? -29.401 54.767 -12.368 1.00 55.61 585 TYR B CA 1
ATOM 1493 C C . TYR C 1 70 ? -27.957 54.335 -12.519 1.00 57.36 585 TYR B C 1
ATOM 1494 O O . TYR C 1 70 ? -27.585 53.688 -13.497 1.00 57.72 585 TYR B O 1
ATOM 1503 N N . GLN C 1 71 ? -27.142 54.690 -11.539 1.00 58.43 586 GLN B N 1
ATOM 1504 C CA . GLN C 1 71 ? -25.794 54.176 -11.486 1.00 58.27 586 GLN B CA 1
ATOM 1505 C C . GLN C 1 71 ? -25.699 53.287 -10.272 1.00 64.48 586 GLN B C 1
ATOM 1506 O O . GLN C 1 71 ? -26.093 53.680 -9.175 1.00 60.77 586 GLN B O 1
ATOM 1512 N N . CYS C 1 72 ? -25.195 52.080 -10.495 1.00 60.64 587 CYS B N 1
ATOM 1513 C CA . CYS C 1 72 ? -25.143 51.072 -9.460 1.00 48.02 587 CYS B CA 1
ATOM 1514 C C . CYS C 1 72 ? -23.714 50.731 -9.156 1.00 40.68 587 CYS B C 1
ATOM 1515 O O . CYS C 1 72 ? -22.801 50.943 -9.958 1.00 64.60 587 CYS B O 1
ATOM 1518 N N . TYR C 1 73 ? -23.531 50.182 -7.970 1.00 44.43 588 TYR B N 1
ATOM 1519 C CA . TYR C 1 73 ? -22.223 49.812 -7.491 1.00 44.46 588 TYR B CA 1
ATOM 1520 C C . TYR C 1 73 ? -22.397 48.599 -6.581 1.00 44.83 588 TYR B C 1
ATOM 1521 O O . TYR C 1 73 ? -23.353 48.537 -5.806 1.00 48.14 588 TYR B O 1
ATOM 1530 N N . CYS C 1 74 ? -21.493 47.629 -6.681 1.00 42.75 589 CYS B N 1
ATOM 1531 C CA . CYS C 1 74 ? -21.570 46.412 -5.873 1.00 40.64 589 CYS B CA 1
ATOM 1532 C C . CYS C 1 74 ? -20.666 46.490 -4.653 1.00 41.85 589 CYS B C 1
ATOM 1533 O O . CYS C 1 74 ? -19.446 46.519 -4.765 1.00 41.16 589 CYS B O 1
ATOM 1536 N N . TYR C 1 75 ? -21.275 46.525 -3.472 1.00 47.46 590 TYR B N 1
ATOM 1537 C CA . TYR C 1 75 ? -20.527 46.727 -2.228 1.00 46.75 590 TYR B CA 1
ATOM 1538 C C . TYR C 1 75 ? -20.185 45.394 -1.589 1.00 52.59 590 TYR B C 1
ATOM 1539 O O . TYR C 1 75 ? -19.128 45.232 -0.968 1.00 56.66 590 TYR B O 1
ATOM 1548 N N . GLY C 1 76 ? -21.080 44.421 -1.747 1.00 45.79 591 GLY B N 1
ATOM 1549 C CA . GLY C 1 76 ? -20.832 43.087 -1.227 1.00 47.46 591 GLY B CA 1
ATOM 1550 C C . GLY C 1 76 ? -21.273 42.901 0.224 1.00 48.05 591 GLY B C 1
ATOM 1551 O O . GLY C 1 76 ? -22.429 42.592 0.494 1.00 54.81 591 GLY B O 1
ATOM 1552 N N . ARG C 1 77 ? -20.364 43.057 1.173 1.00 60.37 592 ARG B N 1
ATOM 1553 C CA . ARG C 1 77 ? -20.757 43.009 2.583 1.00 63.23 592 ARG B CA 1
ATOM 1554 C C . ARG C 1 77 ? -21.254 41.628 3.017 1.00 66.79 592 ARG B C 1
ATOM 1555 O O . ARG C 1 77 ? -22.039 41.511 3.950 1.00 69.44 592 ARG B O 1
ATOM 1563 N N . GLY C 1 78 ? -20.807 40.585 2.332 1.00 62.90 593 GLY B N 1
ATOM 1564 C CA . GLY C 1 78 ? -21.121 39.226 2.728 1.00 58.67 593 GLY B CA 1
ATOM 1565 C C . GLY C 1 78 ? -22.478 38.729 2.277 1.00 63.03 593 GLY B C 1
ATOM 1566 O O . GLY C 1 78 ? -22.824 37.573 2.520 1.00 67.72 593 GLY B O 1
ATOM 1567 N N . ILE C 1 79 ? -23.244 39.590 1.609 1.00 55.57 594 ILE B N 1
ATOM 1568 C CA . ILE C 1 79 ? -24.615 39.256 1.239 1.00 60.94 594 ILE B CA 1
ATOM 1569 C C . ILE C 1 79 ? -24.980 39.784 -0.139 1.00 68.36 594 ILE B C 1
ATOM 1570 O O . ILE C 1 79 ? -26.142 39.724 -0.545 1.00 59.71 594 ILE B O 1
ATOM 1575 N N . GLY C 1 80 ? -23.992 40.333 -0.839 1.00 58.30 595 GLY B N 1
ATOM 1576 C CA . GLY C 1 80 ? -24.174 40.773 -2.210 1.00 45.04 595 GLY B CA 1
ATOM 1577 C C . GLY C 1 80 ? -24.921 42.083 -2.326 1.00 42.40 595 GLY B C 1
ATOM 1578 O O . GLY C 1 80 ? -25.765 42.239 -3.200 1.00 48.71 595 GLY B O 1
ATOM 1579 N N . GLU C 1 81 ? -24.595 43.028 -1.452 1.00 50.48 596 GLU B N 1
ATOM 1580 C CA . GLU C 1 81 ? -25.268 44.320 -1.424 1.00 51.76 596 GLU B CA 1
ATOM 1581 C C . GLU C 1 81 ? -24.821 45.214 -2.573 1.00 44.26 596 GLU B C 1
ATOM 1582 O O . GLU C 1 81 ? -23.612 45.380 -2.802 1.00 51.39 596 GLU B O 1
ATOM 1588 N N . TRP C 1 82 ? -25.793 45.772 -3.284 1.00 41.65 597 TRP B N 1
ATOM 1589 C CA . TRP C 1 82 ? -25.545 46.804 -4.283 1.00 46.34 597 TRP B CA 1
ATOM 1590 C C . TRP C 1 82 ? -26.580 47.890 -4.137 1.00 42.15 597 TRP B C 1
ATOM 1591 O O . TRP C 1 82 ? -27.684 47.630 -3.673 1.00 57.83 597 TRP B O 1
ATOM 1602 N N . HIS C 1 83 ? -26.234 49.109 -4.530 1.00 62.12 598 HIS B N 1
ATOM 1603 C CA . HIS C 1 83 ? -27.219 50.170 -4.564 1.00 58.20 598 HIS B CA 1
ATOM 1604 C C . HIS C 1 83 ? -27.047 51.020 -5.774 1.00 72.14 598 HIS B C 1
ATOM 1605 O O . HIS C 1 83 ? -25.981 51.026 -6.389 1.00 64.01 598 HIS B O 1
ATOM 1612 N N . CYS C 1 84 ? -28.128 51.700 -6.140 1.00 60.34 599 CYS B N 1
ATOM 1613 C CA . CYS C 1 84 ? -28.133 52.481 -7.347 1.00 58.26 599 CYS B CA 1
ATOM 1614 C C . CYS C 1 84 ? -28.549 53.884 -6.991 1.00 71.05 599 CYS B C 1
ATOM 1615 O O . CYS C 1 84 ? -29.168 54.108 -5.957 1.00 69.11 599 CYS B O 1
ATOM 1618 N N . GLN C 1 85 ? -28.178 54.829 -7.840 1.00 81.11 600 GLN B N 1
ATOM 1619 C CA . GLN C 1 85 ? -28.584 56.214 -7.677 1.00 70.76 600 GLN B CA 1
ATOM 1620 C C . GLN C 1 85 ? -28.721 56.840 -9.055 1.00 72.74 600 GLN B C 1
ATOM 1621 O O . GLN C 1 85 ? -27.999 56.480 -9.983 1.00 70.12 600 GLN B O 1
ATOM 1627 N N . PRO C 1 86 ? -29.671 57.766 -9.204 1.00 72.64 601 PRO B N 1
ATOM 1628 C CA . PRO C 1 86 ? -29.875 58.380 -10.517 1.00 90.87 601 PRO B CA 1
ATOM 1629 C C . PRO C 1 86 ? -28.618 59.080 -11.011 1.00 87.66 601 PRO B C 1
ATOM 1630 O O . PRO C 1 86 ? -27.827 59.574 -10.202 1.00 70.30 601 PRO B O 1
ATOM 1634 N N . LEU C 1 87 ? -28.439 59.095 -12.328 1.00 86.29 602 LEU B N 1
ATOM 1635 C CA . LEU C 1 87 ? -27.287 59.728 -12.947 1.00 89.61 602 LEU B CA 1
ATOM 1636 C C . LEU C 1 87 ? -27.199 61.206 -12.591 1.00 90.49 602 LEU B C 1
ATOM 1637 O O . LEU C 1 87 ? -26.820 61.566 -11.471 1.00 103.41 602 LEU B O 1
ATOM 1642 N N . GLY D 2 1 ? -30.429 46.178 -3.075 1.00 77.31 956 GLY F N 1
ATOM 1643 C CA . GLY D 2 1 ? -29.717 45.097 -3.737 1.00 66.19 956 GLY F CA 1
ATOM 1644 C C . GLY D 2 1 ? -29.207 44.056 -2.759 1.00 71.47 956 GLY F C 1
ATOM 1645 O O . GLY D 2 1 ? -28.312 44.338 -1.960 1.00 71.73 956 GLY F O 1
ATOM 1646 N N . GLN D 2 2 ? -29.777 42.849 -2.823 1.00 73.46 957 GLN F N 1
ATOM 1647 C CA . GLN D 2 2 ? -29.396 41.750 -1.939 1.00 64.81 957 GLN F CA 1
ATOM 1648 C C . GLN D 2 2 ? -29.745 40.411 -2.594 1.00 80.14 957 GLN F C 1
ATOM 1649 O O . GLN D 2 2 ? -30.641 40.348 -3.435 1.00 94.57 957 GLN F O 1
ATOM 1655 N N . ARG D 2 3 ? -29.043 39.345 -2.213 1.00 84.21 958 ARG F N 1
ATOM 1656 C CA . ARG D 2 3 ? -29.298 38.017 -2.782 1.00 102.91 958 ARG F CA 1
ATOM 1657 C C . ARG D 2 3 ? -30.548 37.370 -2.185 1.00 97.53 958 ARG F C 1
ATOM 1658 O O . ARG D 2 3 ? -30.717 37.320 -0.965 1.00 99.64 958 ARG F O 1
ATOM 1666 N N . VAL D 2 5 ? -32.382 35.048 -0.271 1.00 96.14 960 VAL F N 1
ATOM 1667 C CA . VAL D 2 5 ? -32.093 34.064 0.767 1.00 100.51 960 VAL F CA 1
ATOM 1668 C C . VAL D 2 5 ? -31.638 32.730 0.177 1.00 95.86 960 VAL F C 1
ATOM 1669 O O . VAL D 2 5 ? -31.402 31.767 0.917 1.00 73.36 960 VAL F O 1
ATOM 1673 N N . VAL D 2 6 ? -31.526 32.674 -1.151 1.00 101.61 961 VAL F N 1
ATOM 1674 C CA . VAL D 2 6 ? -31.033 31.476 -1.832 1.00 98.17 961 VAL F CA 1
ATOM 1675 C C . VAL D 2 6 ? -29.658 31.704 -2.448 1.00 89.93 961 VAL F C 1
ATOM 1676 O O . VAL D 2 6 ? -29.520 32.435 -3.431 1.00 91.79 961 VAL F O 1
ATOM 1680 N N . GLY D 2 7 ? -28.646 31.062 -1.877 1.00 75.54 962 GLY F N 1
ATOM 1681 C CA . GLY D 2 7 ? -27.281 31.239 -2.334 1.00 53.74 962 GLY F CA 1
ATOM 1682 C C . GLY D 2 7 ? -27.029 30.784 -3.763 1.00 44.94 962 GLY F C 1
ATOM 1683 O O . GLY D 2 7 ? -27.783 29.990 -4.340 1.00 53.63 962 GLY F O 1
ATOM 1684 N N . LEU D 2 8 ? -25.958 31.299 -4.348 1.00 38.50 963 LEU F N 1
ATOM 1685 C CA . LEU D 2 8 ? -25.494 30.795 -5.629 1.00 37.19 963 LEU F CA 1
ATOM 1686 C C . LEU D 2 8 ? -24.853 29.431 -5.418 1.00 36.20 963 LEU F C 1
ATOM 1687 O O . LEU D 2 8 ? -24.421 29.121 -4.318 1.00 39.81 963 LEU F O 1
ATOM 1700 N N . GLY D 2 10 ? -22.040 26.507 -5.596 1.00 38.80 965 GLY F N 1
ATOM 1701 C CA . GLY D 2 10 ? -20.620 26.294 -5.737 1.00 35.33 965 GLY F CA 1
ATOM 1702 C C . GLY D 2 10 ? -20.448 25.206 -6.769 1.00 39.95 965 GLY F C 1
ATOM 1703 O O . GLY D 2 10 ? -21.403 24.816 -7.451 1.00 36.01 965 GLY F O 1
ATOM 1704 N N . GLN D 2 11 ? -19.229 24.710 -6.879 1.00 25.83 966 GLN F N 1
ATOM 1705 C CA . GLN D 2 11 ? -18.945 23.634 -7.799 1.00 34.23 966 GLN F CA 1
ATOM 1706 C C . GLN D 2 11 ? -17.797 22.827 -7.225 1.00 36.66 966 GLN F C 1
ATOM 1707 O O . GLN D 2 11 ? -16.981 23.352 -6.470 1.00 30.28 966 GLN F O 1
ATOM 1713 N N A ARG D 2 12 ? -17.717 21.559 -7.613 0.58 29.09 967 ARG F N 1
ATOM 1714 N N B ARG D 2 12 ? -17.745 21.541 -7.562 0.42 30.79 967 ARG F N 1
ATOM 1715 C CA A ARG D 2 12 ? -16.613 20.717 -7.183 0.58 30.54 967 ARG F CA 1
ATOM 1716 C CA B ARG D 2 12 ? -16.641 20.693 -7.118 0.42 31.51 967 ARG F CA 1
ATOM 1717 C C A ARG D 2 12 ? -16.329 19.692 -8.232 0.58 37.63 967 ARG F C 1
ATOM 1718 C C B ARG D 2 12 ? -16.380 19.609 -8.136 0.42 38.08 967 ARG F C 1
ATOM 1719 O O A ARG D 2 12 ? -17.157 19.454 -9.117 0.58 37.70 967 ARG F O 1
ATOM 1720 O O B ARG D 2 12 ? -17.261 19.278 -8.934 0.42 38.80 967 ARG F O 1
ATOM 1735 N N . GLY D 2 13 ? -15.168 19.064 -8.120 1.00 30.58 968 GLY F N 1
ATOM 1736 C CA . GLY D 2 13 ? -14.876 17.925 -8.949 1.00 32.55 968 GLY F CA 1
ATOM 1737 C C . GLY D 2 13 ? -13.662 17.159 -8.493 1.00 31.61 968 GLY F C 1
ATOM 1738 O O . GLY D 2 13 ? -13.008 17.515 -7.511 1.00 32.11 968 GLY F O 1
ATOM 1739 N N . GLU D 2 14 ? -13.360 16.105 -9.232 1.00 29.04 969 GLU F N 1
ATOM 1740 C CA . GLU D 2 14 ? -12.173 15.304 -8.996 1.00 43.90 969 GLU F CA 1
ATOM 1741 C C . GLU D 2 14 ? -12.109 14.228 -10.054 1.00 42.53 969 GLU F C 1
ATOM 1742 O O . GLU D 2 14 ? -13.072 14.034 -10.815 1.00 38.68 969 GLU F O 1
ATOM 1748 N N . ARG D 2 15 ? -10.968 13.551 -10.108 1.00 32.97 970 ARG F N 1
ATOM 1749 C CA . ARG D 2 15 ? -10.820 12.375 -10.942 1.00 51.94 970 ARG F CA 1
ATOM 1750 C C . ARG D 2 15 ? -11.728 11.266 -10.425 1.00 60.13 970 ARG F C 1
ATOM 1751 O O . ARG D 2 15 ? -11.601 10.803 -9.276 1.00 61.63 970 ARG F O 1
ATOM 1759 N N . GLY D 2 16 ? -12.662 10.860 -11.270 1.00 51.63 971 GLY F N 1
ATOM 1760 C CA . GLY D 2 16 ? -13.581 9.805 -10.902 1.00 65.39 971 GLY F CA 1
ATOM 1761 C C . GLY D 2 16 ? -14.812 10.337 -10.206 1.00 66.97 971 GLY F C 1
ATOM 1762 O O . GLY D 2 16 ? -15.526 9.583 -9.552 1.00 59.79 971 GLY F O 1
ATOM 1763 N N . PHE D 2 17 ? -15.054 11.642 -10.321 1.00 73.37 972 PHE F N 1
ATOM 1764 C CA . PHE D 2 17 ? -16.354 12.171 -9.937 1.00 59.79 972 PHE F CA 1
ATOM 1765 C C . PHE D 2 17 ? -17.356 11.289 -10.679 1.00 82.34 972 PHE F C 1
ATOM 1766 O O . PHE D 2 17 ? -17.193 11.023 -11.878 1.00 69.03 972 PHE F O 1
ATOM 1782 N N . GLY D 2 19 ? -19.752 9.589 -12.861 1.00 114.69 974 GLY F N 1
ATOM 1783 C CA . GLY D 2 19 ? -20.496 9.833 -14.090 1.00 93.93 974 GLY F CA 1
ATOM 1784 C C . GLY D 2 19 ? -19.824 9.261 -15.333 1.00 99.62 974 GLY F C 1
ATOM 1785 O O . GLY D 2 19 ? -18.709 9.654 -15.680 1.00 109.71 974 GLY F O 1
ATOM 1786 N N . LEU D 2 20 ? -20.501 8.341 -16.017 1.00 73.80 975 LEU F N 1
ATOM 1787 C CA . LEU D 2 20 ? -19.915 7.666 -17.179 1.00 80.29 975 LEU F CA 1
ATOM 1788 C C . LEU D 2 20 ? -20.539 8.158 -18.495 1.00 61.78 975 LEU F C 1
ATOM 1789 O O . LEU D 2 20 ? -21.765 8.143 -18.664 1.00 74.07 975 LEU F O 1
ATOM 1802 N N . GLY D 2 22 ? -21.597 8.872 -22.523 1.00 92.68 977 GLY F N 1
ATOM 1803 C CA . GLY D 2 22 ? -22.142 8.139 -23.649 1.00 94.95 977 GLY F CA 1
ATOM 1804 C C . GLY D 2 22 ? -23.569 7.697 -23.434 1.00 82.07 977 GLY F C 1
ATOM 1805 O O . GLY D 2 22 ? -24.146 7.949 -22.376 1.00 86.09 977 GLY F O 1
ATOM 1806 N N . TYR D 2 23 ? -24.138 7.042 -24.446 1.00 76.53 978 TYR F N 1
ATOM 1807 C CA . TYR D 2 23 ? -25.448 6.414 -24.314 1.00 76.35 978 TYR F CA 1
ATOM 1808 C C . TYR D 2 23 ? -25.459 5.393 -23.186 1.00 93.00 978 TYR F C 1
ATOM 1809 O O . TYR D 2 23 ? -24.559 5.377 -22.353 1.00 88.20 978 TYR F O 1
#

Foldseek 3Di:
DWAADPNDIGDAQDKDKDADPLAFIWIKGFHCPPNRDMDTHTDQWAADPPPRHIGHAQDKDWDQPPNFIWIKGFNRPVHRDMDIDTDDDDD/DDDDDDDDDVPDD/DWAADVNDIGDAQDKDKDADPLAFIWIKGQHCPPPSDMDTDTDQWAADPPPRHIGHAQDKDWDADPNFIWIKGFHRPPHGDMDIGGD/DDDVDDDDDDDDVPPDDPD

Organism: Homo sapiens (NCBI:txid9606)

CATH classification: 2.10.70.10 (+1 more: 2.10.70.10)

Sequence (210 aa):
DQCIVDDITYNVQDTFHKKHEEGHMMLNCTCFGQGRGRWKKCDPVDQCQDSETGTFYQIGDSWEKYYVVHHGVRYQCYCYGRGIGEWHCQPLQTYPVVGLGQRGERGFGDQCIVVDDDDITYNVQDTFHKKHEEGHMLNCTCFGQGRGRWKCDPVDQCQDSETGTFYQIGDSWEKYVHGVRYQCYCYGRGIGEWHCQPLGQRVVGLGQRRGERGFGLGY

GO terms:
  GO:0005515 protein binding (F, IPI)
  GO:0031012 extracellular matrix (C, IDA)
  GO:0043394 proteoglycan binding (F, IDA)
  GO:1901166 neural crest cell migration involved in autonomic nervous system development (P, IDA)
  GO:0001755 neural crest cell migration (P, IDA)
  GO:0048484 enteric nervous system development (P, IDA)
  GO:0005576 extracellular region (C, TAS)
  GO:0005788 endoplasmic reticulum lumen (C, TAS)
  GO:0005886 plasma membrane (C, TAS)
  GO:0031093 platelet alpha granule lumen (C, TAS)
  GO:0042802 identical protein binding (F, IPI)
  GO:0034446 substrate adhesion-dependent cell spreading (P, IDA)
  GO:0043542 endothelial cell migration (P, IDA)
  GO:0005577 fibrinogen complex (C, IDA)
  GO:0051897 positive regulation of phosphatidylinositol 3-kinase/protein kinase B signal transduction (P, IDA)
  GO:0072378 blood coagulation, fibrin clot formation (P, IDA)
  GO:0007229 integrin-mediated signaling pathway (P, IDA)
  GO:0005201 extracellular matrix structural constituent (F, HDA)
  GO:0005576 extracellular region (C, HDA)
  GO:0031012 extracellular matrix (C, HDA)

Solvent-accessible surface area: 14069 Å² total

B-factor: mean 52.4, std 22.3, range [20.1, 144.75]

InterPro domains:
  IPR000083 Fibronectin, type I [PF00039] (52-87)
  IPR000083 Fibronectin, type I [PF00039] (97-135)
  IPR000083 Fibronectin, type I [PF00039] (141-179)
  IPR000083 Fibronectin, type I [PF00039] (186-225)
  IPR000083 Fibronectin, type I [PF00039] (231-270)
  IPR000083 Fibronectin, type I [PF00039] (470-5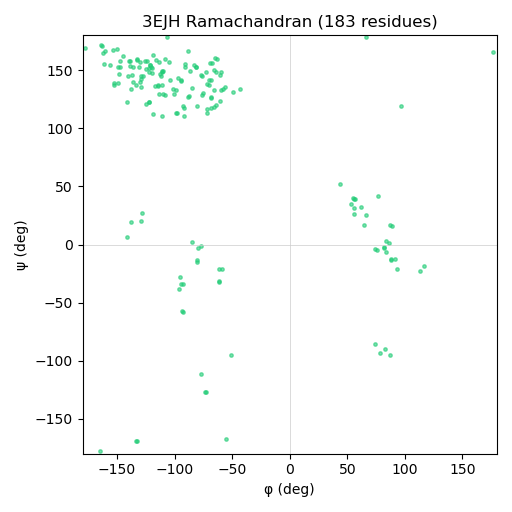08)
  IPR000083 Fibronectin, type I [PF00039] (524-555)
  IPR000083 Fibronectin, type I [PF00039] (561-599)
  IPR000083 Fibronectin, type I [PF00039] (2297-2336)
  IPR000083 Fibronectin, type I [PF00039] (2342-2379)
  IPR000083 Fibronectin, type I [PF00039] (2386-2421)
  IPR000083 Fibronectin, type I [PS01253] (52-87)
  IPR000083 Fibronectin, type I [PS01253] (97-135)
  IPR000083 Fibronectin, type I [PS01253] (231-270)
  IPR000083 Fibronectin, type I [PS01253] (308-342)
  IPR000083 Fibronectin, type I [PS01253] (561-599)
  IPR000083 Fibronectin, type I [PS01253] (2386-2421)
  IPR000083 Fibronectin, type I [PS51091] (50-90)
  IPR000083 Fibronectin, type I [PS51091] (95-138)
  IPR000083 Fibronectin, type I [PS51091] (139-182)

Secondary structure (DSSP, 8-state):
-EEEETTEEEETTBEEEEE-TTS-EEEEEEEETTTTEEEEEEPSEEE-TTT--EEETT-EEEE--TT--EEEEEEETTTTEEEEEE-----/-EEEETTEEEETT-EEEEE-TTS-EEEEEEEETTTTEEEEEEPSEEE-TTT--EEETT-EEEEEETTEEEEEEEEETTTTEEEEEE-/-----EEE-TT--/--------EEE-TT-----

Radius of gyration: 20.95 Å; Cα contacts (8 Å, |Δi|>4): 492; chains: 4; bounding box: 38×54×59 Å

Nearest PDB structures (foldseek):
  3ejh-assembly2_B  TM=1.012E+00  e=2.346E-17  Homo sapiens
  3zrz-assembly2_B  TM=7.155E-01  e=1.373E-08  Homo sapiens
  2rky-assembly2_C  TM=7.486E-01  e=1.544E-07  Homo sapiens
  2rl0-assembly4_F  TM=7.025E-01  e=9.412E-08  Homo sapiens
  2rl0-assembly5_I  TM=7.336E-01  e=1.127E-05  Homo sapiens